Protein 7U2R (pdb70)

Sequence (239 aa):
ALRLQLGTGGAFAKKYFNNNALLYAGDFTLLIDCGITAPLALHTIGKSVEEIDAVLITHIHGDHVGGLEELAFRRKFGSGRKPILYIAENLVEPLWENTLKGGLSQDGVIHSLNDVFDVRLLKESEPAQLAPELKVELIRTPHIPGKPSYSLYINDEIFYSADTFEPELLRLVRERGCRRIFHEVQLTGKGEVHTTLQELLSLPTEIQSQILLKHYSDDESFRGATGNDFLRQHEVYTL

Structure (mmCIF, N/CA/C/O backbone):
data_7U2R
#
_entry.id   7U2R
#
_cell.length_a   102.868
_cell.length_b   102.868
_cell.length_c   147.619
_cell.angle_alpha   90.000
_cell.angle_beta   90.000
_cell.angle_gamma   120.000
#
_symmetry.space_group_name_H-M   'P 61 2 2'
#
loop_
_entity.id
_entity.type
_entity.pdbx_description
1 polymer Apyc1
2 non-polymer 'ZINC ION'
3 water water
#
loop_
_atom_site.group_PDB
_atom_site.id
_atom_site.type_symbol
_atom_site.label_atom_id
_atom_site.label_alt_id
_atom_site.label_comp_id
_atom_site.label_asym_id
_atom_site.label_entity_id
_atom_site.label_seq_id
_atom_site.pdbx_PDB_ins_code
_atom_site.Cartn_x
_atom_site.Cartn_y
_atom_site.Cartn_z
_atom_site.occupancy
_atom_site.B_iso_or_equiv
_atom_site.auth_seq_id
_atom_site.auth_comp_id
_atom_site.auth_asym_id
_atom_site.auth_atom_id
_atom_site.pdbx_PDB_model_num
ATOM 1 N N . ALA A 1 2 ? 47.18387 58.48308 69.33970 1.000 56.57238 2 ALA A N 1
ATOM 2 C CA . ALA A 1 2 ? 47.95665 57.77210 70.35592 1.000 59.99164 2 ALA A CA 1
ATOM 3 C C . ALA A 1 2 ? 47.19271 57.71295 71.68444 1.000 55.89594 2 ALA A C 1
ATOM 4 O O . ALA A 1 2 ? 46.48899 58.63929 72.03600 1.000 56.48685 2 ALA A O 1
ATOM 6 N N . LEU A 1 3 ? 47.36551 56.61840 72.41649 1.000 51.02438 3 LEU A N 1
ATOM 7 C CA . LEU A 1 3 ? 46.67354 56.43592 73.68028 1.000 49.71652 3 LEU A CA 1
ATOM 8 C C . LEU A 1 3 ? 47.22816 57.39156 74.73723 1.000 46.64776 3 LEU A C 1
ATOM 9 O O . LEU A 1 3 ? 48.43352 57.63889 74.79648 1.000 47.07601 3 LEU A O 1
ATOM 14 N N . ARG A 1 4 ? 46.33850 57.97808 75.54862 1.000 40.49292 4 ARG A N 1
ATOM 15 C CA . ARG A 1 4 ? 46.75171 58.82485 76.65792 1.000 41.55644 4 ARG A CA 1
ATOM 16 C C . ARG A 1 4 ? 46.15553 58.31392 77.96220 1.000 42.31815 4 ARG A C 1
ATOM 17 O O . ARG A 1 4 ? 45.06455 57.73942 77.98460 1.000 41.51474 4 ARG A O 1
ATOM 25 N N . LEU A 1 5 ? 46.88621 58.54464 79.05366 1.000 37.69123 5 LEU A N 1
ATOM 26 C CA . LEU A 1 5 ? 46.51378 58.08911 80.38172 1.000 35.56618 5 LEU A CA 1
ATOM 27 C C . LEU A 1 5 ? 46.58727 59.26433 81.34978 1.000 36.43301 5 LEU A C 1
ATOM 28 O O . LEU A 1 5 ? 47.58482 59.99650 81.37372 1.000 38.58155 5 LEU A O 1
ATOM 33 N N . GLN A 1 6 ? 45.53879 59.42536 82.15385 1.000 31.59464 6 GLN A N 1
ATOM 34 C CA . GLN A 1 6 ? 45.50043 60.43254 83.21608 1.000 28.15156 6 GLN A CA 1
ATOM 35 C C . GLN A 1 6 ? 44.90571 59.78249 84.45719 1.000 30.63278 6 GLN A C 1
ATOM 36 O O . GLN A 1 6 ? 43.76181 59.30366 84.41329 1.000 33.05047 6 GLN A O 1
ATOM 50 N N . LEU A 1 8 ? 43.02448 59.72625 87.74521 1.000 27.04014 8 LEU A N 1
ATOM 51 C CA . LEU A 1 8 ? 42.17964 60.54063 88.61678 1.000 28.16686 8 LEU A CA 1
ATOM 52 C C . LEU A 1 8 ? 42.75121 60.59474 90.00829 1.000 26.45812 8 LEU A C 1
ATOM 53 O O . LEU A 1 8 ? 42.62743 61.60795 90.69433 1.000 26.28522 8 LEU A O 1
ATOM 58 N N . GLY A 1 9 ? 43.31124 59.47485 90.47386 1.000 26.50637 9 GLY A N 1
ATOM 59 C CA . GLY A 1 9 ? 44.03037 59.46001 91.73938 1.000 26.03950 9 GLY A CA 1
ATOM 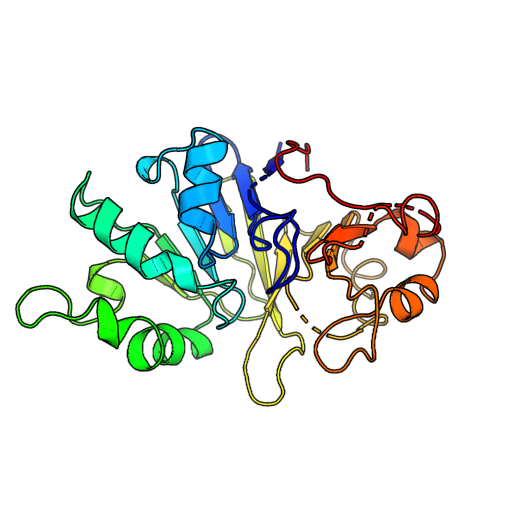60 C C . GLY A 1 9 ? 45.13118 58.42552 91.64823 1.000 27.81235 9 GLY A C 1
ATOM 61 O O . GLY A 1 9 ? 45.08300 57.51157 90.81625 1.000 26.37096 9 GLY A O 1
ATOM 62 N N . THR A 1 10 ? 46.15290 58.59263 92.49004 1.000 26.17479 10 THR A N 1
ATOM 63 C CA . THR A 1 10 ? 47.26944 57.65624 92.51889 1.000 26.41199 10 THR A CA 1
ATOM 64 C C . THR A 1 10 ? 47.44989 56.99838 93.88388 1.000 28.69404 10 THR A C 1
ATOM 65 O O . THR A 1 10 ? 48.48032 56.34906 94.10915 1.000 28.47708 10 THR A O 1
ATOM 69 N N . GLY A 1 11 ? 46.48754 57.15381 94.80211 1.000 27.37984 11 GLY A N 1
ATOM 70 C CA . GLY A 1 11 ? 46.69863 56.76167 96.18409 1.000 27.29693 11 GLY A CA 1
ATOM 71 C C . GLY A 1 11 ? 46.20458 55.36153 96.50570 1.000 27.98183 11 GLY A C 1
ATOM 72 O O . GLY A 1 11 ? 45.36574 54.81363 95.80770 1.000 29.33794 11 GLY A O 1
ATOM 73 N N . GLY A 1 12 ? 46.74848 54.79448 97.57481 1.000 27.99547 12 GLY A N 1
ATOM 74 C CA . GLY A 1 12 ? 46.20126 53.56627 98.12511 1.000 27.47714 12 GLY A CA 1
ATOM 75 C C . GLY A 1 12 ? 44.84102 53.87244 98.75201 1.000 33.43759 12 GLY A C 1
ATOM 76 O O . GLY A 1 12 ? 44.37723 55.01631 98.78758 1.000 29.63221 12 GLY A O 1
ATOM 77 N N . ALA A 1 13 ? 44.20527 52.82177 99.28346 1.000 31.80665 13 ALA A N 1
ATOM 78 C CA . ALA A 1 13 ? 42.80008 52.92268 99.69193 1.000 32.86739 13 ALA A CA 1
ATOM 79 C C . ALA A 1 13 ? 42.56243 54.00382 100.73960 1.000 31.88716 13 ALA A C 1
ATOM 80 O O . ALA A 1 13 ? 41.48988 54.62089 100.75909 1.000 32.34286 13 ALA A O 1
ATOM 82 N N . PHE A 1 14 ? 43.53644 54.26363 101.60630 1.000 27.74299 14 PHE A N 1
ATOM 83 C CA . PHE A 1 14 ? 43.35845 55.19855 102.71318 1.000 27.79048 14 PHE A CA 1
ATOM 84 C C . PHE A 1 14 ? 44.06322 56.52723 102.51061 1.000 29.61456 14 PHE A C 1
ATOM 85 O O . PHE A 1 14 ? 44.02116 57.37469 103.41547 1.000 26.16079 14 PHE A O 1
ATOM 93 N N . ALA A 1 15 ? 44.74040 56.73125 101.38669 1.000 28.65572 15 ALA A N 1
ATOM 94 C CA . ALA A 1 15 ? 45.51163 57.97483 101.22517 1.000 26.96052 15 ALA A CA 1
ATOM 95 C C . ALA A 1 15 ? 44.57008 59.17318 101.15307 1.000 29.40245 15 ALA A C 1
ATOM 96 O O . ALA A 1 15 ? 43.44268 59.07320 100.65921 1.000 25.86275 15 ALA A O 1
ATOM 98 N N . LYS A 1 16 ? 45.04064 60.30984 101.64375 1.000 23.98983 16 LYS A N 1
ATOM 99 C CA . LYS A 1 16 ? 44.27181 61.56039 101.64744 1.000 25.77317 16 LYS A CA 1
ATOM 100 C C . LYS A 1 16 ? 44.98726 62.68519 100.92757 1.000 27.93510 16 LYS A C 1
ATOM 101 O O . LYS A 1 16 ? 44.35509 63.69674 100.60258 1.000 25.12920 16 LYS A O 1
ATOM 107 N N . LYS A 1 17 ? 46.28717 62.55297 100.68998 1.000 24.06449 17 LYS A N 1
ATOM 108 C CA . LYS A 1 17 ? 46.94017 63.49668 99.79007 1.000 25.29159 17 LYS A CA 1
ATOM 109 C C . LYS A 1 17 ? 46.64714 63.17340 98.33757 1.000 26.12537 17 LYS A C 1
ATOM 110 O O . LYS A 1 17 ? 46.77518 64.04938 97.48519 1.000 25.13081 17 LYS A O 1
ATOM 116 N N . TYR A 1 18 ? 46.26142 61.92580 98.04393 1.000 23.65525 18 TYR A N 1
ATOM 117 C CA . TYR A 1 18 ? 46.00968 61.42820 96.69904 1.000 24.35573 18 TYR A CA 1
ATOM 118 C C . TYR A 1 18 ? 44.61881 60.81076 96.69527 1.000 28.23311 18 TYR A C 1
ATOM 119 O O . TYR A 1 18 ? 44.21573 60.21907 97.69856 1.000 29.30308 18 TYR A O 1
ATOM 128 N N . PHE A 1 19 ? 43.90854 60.90836 95.56916 1.000 24.30574 19 PHE A N 1
ATOM 129 C CA . PHE A 1 19 ? 42.59952 60.27165 95.44304 1.000 25.33765 19 PHE A CA 1
ATOM 130 C C . PHE A 1 19 ? 42.76316 58.76717 95.18763 1.000 28.62004 19 PHE A C 1
ATOM 131 O O . PHE A 1 19 ? 43.88318 58.26399 94.98107 1.000 25.77212 19 PHE A O 1
ATOM 139 N N . ASN A 1 20 ? 41.63315 58.04400 95.17807 1.000 24.98113 20 ASN A N 1
ATOM 140 C CA . ASN A 1 20 ? 41.67178 56.59566 94.94227 1.000 24.38192 20 ASN A CA 1
ATOM 141 C C . ASN A 1 20 ? 42.32464 56.31445 93.58275 1.000 26.68990 20 ASN A C 1
ATOM 142 O O . ASN A 1 20 ? 42.22578 57.11216 92.64527 1.000 26.70103 20 ASN A O 1
ATOM 147 N N . ASN A 1 21 ? 42.92023 55.14051 93.45014 1.000 25.74347 21 ASN A N 1
ATOM 148 C CA . ASN A 1 21 ? 43.75012 54.81075 92.28380 1.000 27.04631 21 ASN A CA 1
ATOM 149 C C . ASN A 1 21 ? 42.85899 54.39914 91.11446 1.000 29.52600 21 ASN A C 1
ATOM 150 O O . ASN A 1 21 ? 42.51985 53.21829 90.92212 1.000 29.53188 21 ASN A O 1
ATOM 155 N N . ASN A 1 22 ? 42.44074 55.38624 90.33150 1.000 26.72313 22 ASN A N 1
ATOM 156 C CA . ASN A 1 22 ? 41.49328 55.17857 89.25168 1.000 26.94138 22 ASN A CA 1
ATOM 157 C C . ASN A 1 22 ? 42.05487 55.90992 88.04152 1.000 27.34132 22 ASN A C 1
ATOM 158 O O . ASN A 1 22 ? 42.57206 57.01543 88.17766 1.000 28.81651 22 ASN A O 1
ATOM 163 N N . ALA A 1 23 ? 41.91871 55.32178 86.86498 1.000 29.97989 23 ALA A N 1
ATOM 164 C CA . ALA A 1 23 ? 42.62191 55.77653 85.67485 1.000 31.73501 23 ALA A CA 1
ATOM 165 C C . ALA A 1 23 ? 41.64022 56.20564 84.59433 1.000 33.47792 23 ALA A C 1
ATOM 166 O O . ALA A 1 23 ? 40.61820 55.54724 84.37694 1.000 34.48885 23 ALA A O 1
ATOM 168 N N . LEU A 1 24 ? 41.96272 57.29041 83.89120 1.000 29.20401 24 LEU A N 1
ATOM 169 C CA . LEU A 1 24 ? 41.26503 57.63126 82.65449 1.000 29.00919 24 LEU A CA 1
ATOM 170 C C . LEU A 1 24 ? 42.18006 57.30203 81.47760 1.000 34.61568 24 LEU A C 1
ATOM 171 O O . LEU A 1 24 ? 43.34522 57.69817 81.49169 1.000 33.73327 24 LEU A O 1
ATOM 176 N N . LEU A 1 25 ? 41.66462 56.58405 80.46427 1.000 31.79925 25 LEU A N 1
ATOM 177 C CA . LEU A 1 25 ? 42.38343 56.35855 79.21299 1.000 34.69638 25 LEU A CA 1
ATOM 178 C C . LEU A 1 25 ? 41.65659 57.06077 78.08081 1.000 35.16158 25 LEU A C 1
ATOM 179 O O . LEU A 1 25 ? 40.43659 56.94385 77.96647 1.000 39.55172 25 LEU A O 1
ATOM 184 N N . TYR A 1 26 ? 42.39679 57.75615 77.22924 1.000 36.88952 26 TYR A N 1
ATOM 185 C CA . TYR A 1 26 ? 41.80371 58.49527 76.12484 1.000 33.80717 26 TYR A CA 1
ATOM 186 C C . TYR A 1 26 ? 42.32728 57.91536 74.82112 1.000 41.20317 26 TYR A C 1
ATOM 187 O O . TYR A 1 26 ? 43.53487 57.94953 74.57047 1.000 44.84129 26 TYR A O 1
ATOM 196 N N . ALA A 1 27 ? 41.41723 57.40130 73.99437 1.000 41.89488 27 ALA A N 1
ATOM 197 C CA . ALA A 1 27 ? 41.72186 56.85856 72.66876 1.000 38.29997 27 ALA A CA 1
ATOM 198 C C . ALA A 1 27 ? 40.86397 57.65542 71.70337 1.000 46.38904 27 ALA A C 1
ATOM 199 O O . ALA A 1 27 ? 39.68606 57.34628 71.52744 1.000 45.66220 27 ALA A O 1
ATOM 201 N N . GLY A 1 28 ? 41.42248 58.709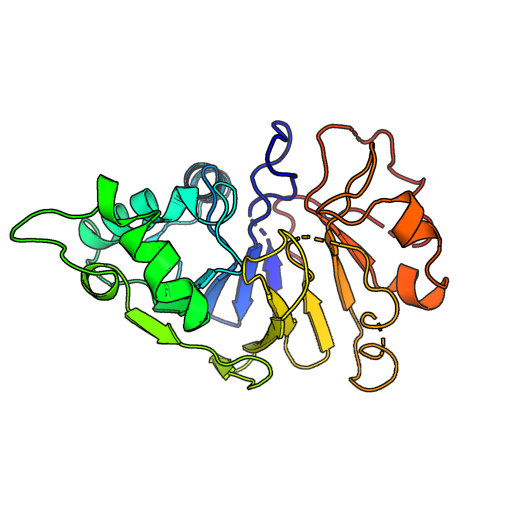82 71.12949 1.000 47.64586 28 GLY A N 1
ATOM 202 C CA . GLY A 1 28 ? 40.58570 59.58067 70.33238 1.000 46.37643 28 GLY A CA 1
ATOM 203 C C . GLY A 1 28 ? 39.50724 60.16415 71.22929 1.000 50.78596 28 GLY A C 1
ATOM 204 O O . GLY A 1 28 ? 39.78094 60.56308 72.36542 1.000 48.72973 28 GLY A O 1
ATOM 205 N N . ASP A 1 29 ? 38.25800 60.15940 70.74320 1.000 47.27120 29 ASP A N 1
ATOM 206 C CA . ASP A 1 29 ? 37.12056 60.67960 71.50333 1.000 48.88964 29 ASP A CA 1
ATOM 207 C C . ASP A 1 29 ? 36.63114 59.72967 72.58221 1.000 47.19135 29 ASP A C 1
ATOM 208 O O . ASP A 1 29 ? 35.79728 60.13052 73.40392 1.000 47.28413 29 ASP A O 1
ATOM 213 N N . PHE A 1 30 ? 37.10822 58.48710 72.59262 1.000 43.43179 30 PHE A N 1
ATOM 214 C CA . PHE A 1 30 ? 36.62103 57.47089 73.51382 1.000 41.77548 30 PHE A CA 1
ATOM 215 C C . PHE A 1 30 ? 37.35512 57.58692 74.84339 1.000 41.28322 30 PHE A C 1
ATOM 216 O O . PHE A 1 30 ? 38.58654 57.69774 74.87026 1.000 43.10511 30 PHE A O 1
ATOM 224 N N . THR A 1 31 ? 36.59215 57.60102 75.94089 1.000 34.74783 31 THR A N 1
ATOM 225 C CA . THR A 1 31 ? 37.13690 57.77079 77.28969 1.000 35.62421 31 THR A CA 1
ATOM 226 C C . THR A 1 31 ? 36.74837 56.57644 78.14276 1.000 37.50542 31 THR A C 1
ATOM 227 O O . THR A 1 31 ? 35.55157 56.33876 78.36814 1.000 33.63141 31 THR A O 1
ATOM 231 N N . LEU A 1 32 ? 37.75686 55.84403 78.63423 1.000 34.21752 32 LEU A N 1
ATOM 232 C CA . LEU A 1 32 ? 37.56061 54.70399 79.52125 1.000 33.72389 32 LEU A CA 1
ATOM 233 C C . LEU A 1 32 ? 37.97927 55.08586 80.93399 1.000 32.70186 32 LEU A C 1
ATOM 234 O O . LEU A 1 32 ? 39.08411 55.60128 81.14636 1.000 34.66495 32 LEU A O 1
ATOM 239 N N . LEU A 1 33 ? 37.11227 54.81260 81.89899 1.000 32.05812 33 LEU A N 1
ATOM 240 C CA . LEU A 1 33 ? 37.46429 54.95948 83.30034 1.000 33.06594 33 LEU A CA 1
ATOM 241 C C . LEU A 1 33 ? 37.79276 53.57995 83.85562 1.000 32.05447 33 LEU A C 1
ATOM 242 O O . LEU A 1 33 ? 36.94363 52.68499 83.80738 1.000 32.61593 33 LEU A O 1
ATOM 247 N N . ILE A 1 34 ? 39.01921 53.40225 84.35969 1.000 29.37393 34 ILE A N 1
ATOM 248 C CA . ILE A 1 34 ? 39.43075 52.15171 85.00216 1.000 29.18359 34 ILE A CA 1
ATOM 249 C C . ILE A 1 34 ? 39.27992 52.34259 86.50167 1.000 33.79416 34 ILE A C 1
ATOM 250 O O . ILE A 1 34 ? 40.07513 53.06053 87.13727 1.000 30.83715 34 ILE A O 1
ATOM 255 N N . ASP A 1 35 ? 38.23337 51.71720 87.04174 1.000 28.77492 35 ASP A N 1
ATOM 256 C CA . ASP A 1 35 ? 37.83524 51.79911 88.44295 1.000 31.83066 35 ASP A CA 1
ATOM 257 C C . ASP A 1 35 ? 37.26186 53.15508 88.81414 1.000 32.50358 35 ASP A C 1
ATOM 258 O O . ASP A 1 35 ? 37.51997 54.17638 88.16353 1.000 31.68014 35 ASP A O 1
ATOM 263 N N . CYS A 1 36 ? 36.45673 53.15587 89.86440 1.000 29.68657 36 CYS A N 1
ATOM 264 C CA . CYS A 1 36 ? 35.58622 54.28705 90.15603 1.000 29.23379 36 CYS A CA 1
ATOM 265 C C . CYS A 1 36 ? 35.30859 54.24500 91.64906 1.000 27.41190 36 CYS A C 1
ATOM 266 O O . CYS A 1 36 ? 34.25228 53.75866 92.06401 1.000 29.80021 36 CYS A O 1
ATOM 269 N N . GLY A 1 37 ? 36.30717 54.65334 92.44718 1.000 25.44726 37 GLY A N 1
ATOM 270 C CA . GLY A 1 37 ? 36.24133 54.60869 93.89629 1.000 26.27782 37 GLY A CA 1
ATOM 271 C C . GLY A 1 37 ? 35.40686 55.71057 94.52536 1.000 26.70066 37 GLY A C 1
ATOM 272 O O . GLY A 1 37 ? 34.79331 56.55259 93.86047 1.000 26.02928 37 GLY A O 1
ATOM 273 N N . ILE A 1 38 ? 35.34480 55.65760 95.86179 1.000 26.32053 38 ILE A N 1
ATOM 274 C CA . ILE A 1 38 ? 34.57152 56.63764 96.61479 1.000 26.93797 38 ILE A CA 1
ATOM 275 C C . ILE A 1 38 ? 35.04402 58.06804 96.30572 1.000 26.22645 38 ILE A C 1
ATOM 276 O O . ILE A 1 38 ? 34.26129 59.00490 96.44168 1.000 25.82459 38 ILE A O 1
ATOM 281 N N . THR A 1 39 ? 36.32146 58.26673 95.89993 1.000 25.12483 39 THR A N 1
ATOM 282 C CA . THR A 1 39 ? 36.77200 59.61809 95.53657 1.000 23.57794 39 THR A CA 1
ATOM 283 C C . THR A 1 39 ? 36.62793 59.95319 94.06030 1.000 24.27130 39 THR A C 1
ATOM 284 O O . THR A 1 39 ? 36.93070 61.10407 93.68235 1.000 25.20643 39 THR A O 1
ATOM 288 N N . ALA A 1 40 ? 36.22330 59.00303 93.20654 1.000 24.49590 40 ALA A N 1
ATOM 289 C CA . ALA A 1 40 ? 36.23489 59.29899 91.77711 1.000 25.98010 40 ALA A CA 1
ATOM 290 C C . ALA A 1 40 ? 35.30721 60.47116 91.43617 1.000 26.17766 40 ALA A C 1
ATOM 291 O O . ALA A 1 40 ? 35.71523 61.33159 90.63973 1.000 26.96272 40 ALA A O 1
ATOM 293 N N . PRO A 1 41 ? 34.09416 60.59648 91.99011 1.000 24.90435 41 PRO A N 1
ATOM 294 C CA . PRO A 1 41 ? 33.30755 61.80718 91.66575 1.000 25.64353 41 PRO A CA 1
ATOM 295 C C . PRO A 1 41 ? 34.02129 63.11257 92.00730 1.000 23.88741 41 PRO A C 1
ATOM 296 O O . PRO A 1 41 ? 33.99978 64.07898 91.21096 1.000 26.42542 41 PRO A O 1
ATOM 300 N N . LEU A 1 42 ? 34.61657 63.19567 93.19819 1.000 23.55768 42 LEU A N 1
ATOM 301 C CA . LEU A 1 42 ? 35.32208 64.42720 93.54070 1.000 25.32332 42 LEU A CA 1
ATOM 302 C C . LEU A 1 42 ? 36.53589 64.62617 92.63750 1.000 28.08740 42 LEU A C 1
ATOM 303 O O . LEU A 1 42 ? 36.85033 65.75881 92.23440 1.000 25.77572 42 LEU A O 1
ATOM 308 N N . ALA A 1 43 ? 37.23246 63.53823 92.30267 1.000 25.51870 43 ALA A N 1
ATOM 309 C CA . ALA A 1 43 ? 38.39485 63.68709 91.44115 1.000 22.13588 43 ALA A CA 1
ATOM 310 C C . ALA A 1 43 ? 37.99300 64.17431 90.05056 1.000 23.79754 43 ALA A C 1
ATOM 311 O O . ALA A 1 43 ? 38.66357 65.03768 89.47918 1.000 24.59372 43 ALA A O 1
ATOM 313 N N . LEU A 1 44 ? 36.92081 63.61744 89.47678 1.000 24.13759 44 LEU A N 1
ATOM 314 C CA . LEU A 1 44 ? 36.43653 64.08043 88.17230 1.000 25.65338 44 LEU A CA 1
ATOM 315 C C . LEU A 1 44 ? 36.11017 65.56605 88.21213 1.000 25.05982 44 LEU A C 1
ATOM 316 O O . LEU A 1 44 ? 36.45399 66.34463 87.30293 1.000 25.80432 44 LEU A O 1
ATOM 321 N N . HIS A 1 45 ? 35.42333 65.96905 89.25642 1.000 24.53838 45 HIS A N 1
ATOM 322 C CA . HIS A 1 45 ? 35.10414 67.38857 89.42787 1.000 24.98188 45 HIS A CA 1
ATOM 323 C C . HIS A 1 45 ? 36.37807 68.22052 89.48125 1.000 29.78128 45 HIS A C 1
ATOM 324 O O . HIS A 1 45 ? 36.48706 69.25313 88.81505 1.000 25.93844 45 HIS A O 1
ATOM 331 N N . THR A 1 46 ? 37.36153 67.76043 90.24747 1.000 26.15021 46 THR A N 1
ATOM 332 C CA . THR A 1 46 ? 38.63653 68.47214 90.40381 1.000 24.84775 46 THR A CA 1
ATOM 333 C C . THR A 1 46 ? 39.34480 68.71934 89.06801 1.000 28.36744 46 THR A C 1
ATOM 334 O O . THR A 1 46 ? 39.92840 69.78322 88.87390 1.000 26.94489 46 THR A O 1
ATOM 338 N N . ILE A 1 47 ? 39.29571 67.77521 88.12520 1.000 25.74017 47 ILE A N 1
ATOM 339 C CA . ILE A 1 47 ? 39.95999 68.01308 86.84166 1.000 27.47936 47 ILE A CA 1
ATOM 340 C C . ILE A 1 47 ? 38.99028 68.55482 85.79274 1.000 28.71914 47 ILE A C 1
ATOM 341 O O . ILE A 1 47 ? 39.35844 68.68403 84.62403 1.000 28.69550 47 ILE A O 1
ATOM 346 N N . GLY A 1 48 ? 37.77054 68.88762 86.18126 1.000 28.19593 48 GLY A N 1
ATOM 347 C CA . GLY A 1 48 ? 36.83619 69.50788 85.24855 1.000 31.54599 48 GLY A CA 1
ATOM 348 C C . GLY A 1 48 ? 36.25092 68.54436 84.23062 1.000 35.07144 48 GLY A C 1
ATOM 349 O O . GLY A 1 48 ? 35.90533 68.95317 83.12581 1.000 32.11087 48 GLY A O 1
ATOM 350 N N . LYS A 1 49 ? 36.12049 67.26304 84.57083 1.000 28.55219 49 LYS A N 1
ATOM 351 C CA . LYS A 1 49 ? 35.60816 66.26496 83.64001 1.000 29.19413 49 LYS A CA 1
ATOM 352 C C . LYS A 1 49 ? 34.15346 65.93849 83.99967 1.000 28.81677 49 LYS A C 1
ATOM 353 O O . LYS A 1 49 ? 33.87840 65.47130 85.10378 1.000 33.59559 49 LYS A O 1
ATOM 359 N N . SER A 1 50 ? 33.23996 66.15997 83.07429 1.000 31.11409 50 SER A N 1
ATOM 360 C CA . SER A 1 50 ? 31.83203 65.80660 83.29783 1.000 29.54591 50 SER A CA 1
ATOM 361 C C . SER A 1 50 ? 31.65068 64.28565 83.29534 1.000 29.82006 50 SER A C 1
ATOM 362 O O . SER A 1 50 ? 32.29171 63.58217 82.52435 1.000 28.10733 50 SER A O 1
ATOM 365 N N . VAL A 1 51 ? 30.70790 63.77359 84.10668 1.000 27.77280 51 VAL A N 1
ATOM 366 C CA . VAL A 1 51 ? 30.40174 62.34066 83.99870 1.000 29.19368 51 VAL A CA 1
ATOM 367 C C . VAL A 1 51 ? 29.84406 62.00359 82.62156 1.000 30.75855 51 VAL A C 1
ATOM 368 O O . VAL A 1 51 ? 29.90140 60.84929 82.20379 1.000 30.96957 51 VAL A O 1
ATOM 372 N N . GLU A 1 52 ? 29.32901 62.99789 81.88260 1.000 26.96323 52 GLU A N 1
ATOM 373 C CA . GLU A 1 52 ? 28.82569 62.71231 80.53892 1.000 30.47840 52 GLU A CA 1
ATOM 374 C C . GLU A 1 52 ? 29.93312 62.34285 79.56142 1.000 32.24164 52 GLU A C 1
ATOM 375 O O . GLU A 1 52 ? 29.64917 61.74217 78.51450 1.000 30.83452 52 GLU A O 1
ATOM 381 N N . GLU A 1 53 ? 31.17719 62.68650 79.87273 1.000 30.24313 53 GLU A N 1
ATOM 382 C CA . GLU A 1 53 ? 32.27360 62.34971 78.98358 1.000 31.27011 53 GLU A CA 1
ATOM 383 C C . GLU A 1 53 ? 32.77913 60.92889 79.17652 1.000 32.89616 53 GLU A C 1
ATOM 384 O O . GLU A 1 53 ? 33.60583 60.49019 78.38274 1.000 34.35540 53 GLU A O 1
ATOM 390 N N . ILE A 1 54 ? 32.33603 60.21826 80.20186 1.000 29.09354 54 ILE A N 1
ATOM 391 C CA . ILE A 1 54 ? 32.80574 58.84149 80.42106 1.000 32.14892 54 ILE A CA 1
ATOM 392 C C . ILE A 1 54 ? 32.05987 57.91763 79.46170 1.000 36.59585 54 ILE A C 1
ATOM 393 O O . ILE A 1 54 ? 30.83004 57.78750 79.52688 1.000 37.88214 54 ILE A O 1
ATOM 398 N N . ASP A 1 55 ? 32.78683 57.29494 78.54620 1.000 32.22868 55 ASP A N 1
ATOM 399 C CA . ASP A 1 55 ? 32.08720 56.41096 77.61566 1.000 32.59954 55 ASP A CA 1
ATOM 400 C C . ASP A 1 55 ? 31.91281 55.00964 78.18083 1.000 38.20463 55 ASP A C 1
ATOM 401 O O . ASP A 1 55 ? 30.89459 54.35615 77.91334 1.000 38.86342 55 ASP A O 1
ATOM 406 N N . ALA A 1 56 ? 32.87935 54.54717 78.96983 1.000 34.92368 56 ALA A N 1
ATOM 407 C CA . ALA A 1 56 ? 32.86706 53.19831 79.51821 1.000 34.73326 56 ALA A CA 1
ATOM 408 C C . ALA A 1 56 ? 33.64116 53.19607 80.82901 1.000 35.07934 56 ALA A C 1
ATOM 409 O O . ALA A 1 56 ? 34.55724 54.00283 81.03063 1.000 34.15927 56 ALA A O 1
ATOM 411 N N . VAL A 1 57 ? 33.26337 52.26123 81.70193 1.000 38.37264 57 VAL A N 1
ATOM 412 C CA . VAL A 1 57 ? 33.92891 52.00943 82.97211 1.000 35.06508 57 VAL A CA 1
ATOM 413 C C . VAL A 1 57 ? 34.34820 50.54657 82.99464 1.000 36.20347 57 VAL A C 1
ATOM 414 O O . VAL A 1 57 ? 33.58013 49.67323 82.58185 1.000 40.78069 57 VAL A O 1
ATOM 418 N N . LEU A 1 58 ? 35.56455 50.27472 83.47341 1.000 35.37569 58 LEU A N 1
ATOM 419 C CA . LEU A 1 58 ? 36.05658 48.90326 83.60916 1.000 37.16249 58 LEU A CA 1
ATOM 420 C C . LEU A 1 58 ? 36.41042 48.68726 85.07328 1.000 36.32031 58 LEU A C 1
ATOM 421 O O . LEU A 1 58 ? 37.08633 49.52903 85.68037 1.000 35.06960 58 LEU A O 1
ATOM 426 N N . ILE A 1 59 ? 35.93729 47.58314 85.64430 1.000 34.59737 59 ILE A N 1
ATOM 427 C CA . ILE A 1 59 ? 36.08873 47.30595 87.06845 1.000 37.53571 59 ILE A CA 1
ATOM 428 C C . ILE A 1 59 ? 37.03274 46.12384 87.22574 1.000 41.18363 59 ILE A C 1
ATOM 429 O O . ILE A 1 59 ? 36.76847 45.02759 86.68990 1.000 37.98229 59 ILE A O 1
ATOM 434 N N . THR A 1 60 ? 38.13381 46.34428 87.96707 1.000 37.23811 60 THR A N 1
ATOM 435 C CA . THR A 1 60 ? 39.16409 45.32149 88.15836 1.000 37.38367 60 THR A CA 1
ATOM 436 C C . THR A 1 60 ? 38.87579 44.37695 89.31308 1.000 36.62607 60 THR A C 1
ATOM 437 O O . THR A 1 60 ? 39.29030 43.21323 89.24472 1.000 39.46518 60 THR A O 1
ATOM 441 N N . HIS A 1 61 ? 38.20517 44.83889 90.37160 1.000 35.30519 61 HIS A N 1
ATOM 442 C CA . HIS A 1 61 ? 37.84171 44.01294 91.52592 1.000 39.38084 61 HIS A CA 1
ATOM 443 C C . HIS A 1 61 ? 36.92977 44.83748 92.42685 1.000 37.25990 61 HIS A C 1
ATOM 444 O O . HIS A 1 61 ? 36.73096 46.03875 92.20707 1.000 36.06910 61 HIS A O 1
ATOM 451 N N . ILE A 1 62 ? 36.41544 44.19314 93.47764 1.000 37.86833 62 ILE A N 1
ATOM 452 C CA . ILE A 1 62 ? 35.38578 44.79169 94.32700 1.000 39.37345 62 ILE A CA 1
ATOM 453 C C . ILE A 1 62 ? 36.02156 45.25107 95.64055 1.000 37.42318 62 ILE A C 1
ATOM 454 O O . ILE A 1 62 ? 36.29011 44.44857 96.53725 1.000 40.49897 62 ILE A O 1
ATOM 459 N N . HIS A 1 63 ? 36.22459 46.56282 95.75654 1.000 35.49458 63 HIS A N 1
ATOM 460 C CA . HIS A 1 63 ? 36.70314 47.23504 96.95274 1.000 31.80339 63 HIS A CA 1
ATOM 461 C C . HIS A 1 63 ? 36.23218 48.66927 96.81872 1.000 31.27260 63 HIS A C 1
ATOM 462 O O . HIS A 1 63 ? 36.12286 49.18032 95.70057 1.000 32.27048 63 HIS A O 1
ATOM 469 N N . GLY A 1 64 ? 36.00035 49.32610 97.95416 1.000 29.93898 64 GLY A N 1
ATOM 470 C CA . GLY A 1 64 ? 35.41859 50.64862 97.90256 1.000 28.75952 64 GLY A CA 1
ATOM 471 C C . GLY A 1 64 ? 36.24533 51.64182 97.11402 1.000 31.36279 64 GLY A C 1
ATOM 472 O O . GLY A 1 64 ? 35.68747 52.55571 96.48543 1.000 28.85391 64 GLY A O 1
ATOM 473 N N . ASP A 1 65 ? 37.58103 51.50008 97.13566 1.000 27.42306 65 ASP A N 1
ATOM 474 C CA . ASP A 1 65 ? 38.36864 52.47647 96.38969 1.000 27.70543 65 ASP A CA 1
ATOM 475 C C . ASP A 1 65 ? 38.38104 52.18921 94.89289 1.000 28.88677 65 ASP A C 1
ATOM 476 O O . ASP A 1 65 ? 39.04283 52.92125 94.13715 1.000 27.16770 65 ASP A O 1
ATOM 481 N N . HIS A 1 66 ? 37.63753 51.16056 94.45069 1.000 28.65959 66 HIS A N 1
ATOM 482 C CA . HIS A 1 66 ? 37.47020 50.85790 93.03635 1.000 29.35694 66 HIS A CA 1
ATOM 483 C C . HIS A 1 66 ? 36.02525 50.78253 92.57581 1.000 26.73766 66 HIS A C 1
ATOM 484 O O . HIS A 1 66 ? 35.79969 50.86466 91.36297 1.000 30.50087 66 HIS A O 1
ATOM 491 N N . VAL A 1 67 ? 35.03824 50.65637 93.46969 1.000 29.62540 67 VAL A N 1
ATOM 492 C CA . VAL A 1 67 ? 33.65876 50.62179 92.96549 1.000 30.08789 67 VAL A CA 1
ATOM 493 C C . VAL A 1 67 ? 32.74484 51.58389 93.72004 1.000 30.87239 67 VAL A C 1
ATOM 494 O O . VAL A 1 67 ? 31.56784 51.73589 93.36886 1.000 32.71254 67 VAL A O 1
ATOM 498 N N . GLY A 1 68 ? 33.26228 52.21105 94.77483 1.000 30.20172 68 GLY A N 1
ATOM 499 C CA . GLY A 1 68 ? 32.42462 52.97109 95.67086 1.000 27.68292 68 GLY A CA 1
ATOM 500 C C . GLY A 1 68 ? 31.84861 54.24846 95.09541 1.000 28.33050 68 GLY A C 1
ATOM 501 O O . GLY A 1 68 ? 30.97568 54.84350 95.73544 1.000 30.56654 68 GLY A O 1
ATOM 502 N N . GLY A 1 69 ? 32.33192 54.70240 93.93165 1.000 28.57561 69 GLY A N 1
ATOM 503 C CA . GLY A 1 69 ? 31.77911 55.85841 93.25701 1.000 26.43138 69 GLY A CA 1
ATOM 504 C C . GLY A 1 69 ? 30.77608 55.51246 92.16191 1.000 27.77158 69 GLY A C 1
ATOM 505 O O . GLY A 1 69 ? 30.21712 56.42101 91.53687 1.000 29.81093 69 GLY A O 1
ATOM 506 N N . LEU A 1 70 ? 30.53353 54.21591 91.92102 1.000 27.24769 70 LEU A N 1
ATOM 507 C CA . LEU A 1 70 ? 29.65967 53.81165 90.81129 1.000 29.79193 70 LEU A CA 1
ATOM 508 C C . LEU A 1 70 ? 28.20978 54.20579 91.05725 1.000 30.63164 70 LEU A C 1
ATOM 509 O O . LEU A 1 70 ? 27.48612 54.49402 90.10033 1.000 33.16924 70 LEU A O 1
ATOM 514 N N . GLU A 1 71 ? 27.75398 54.19355 92.31301 1.000 32.05646 71 GLU A N 1
ATOM 515 C CA . GLU A 1 71 ? 26.37495 54.59206 92.57724 1.000 32.42392 71 GLU A CA 1
ATOM 516 C C . GLU A 1 71 ? 26.14323 56.03354 92.14329 1.000 33.76566 71 GLU A C 1
ATOM 517 O O . GLU A 1 71 ? 25.13785 56.33384 91.47422 1.000 31.13907 71 GLU A O 1
ATOM 523 N N . GLU A 1 72 ? 27.07309 56.93752 92.50819 1.000 28.47402 72 GLU A N 1
ATOM 524 C CA . GLU A 1 72 ? 26.93340 58.34301 92.10655 1.000 29.12583 72 GLU A CA 1
ATOM 525 C C . GLU A 1 72 ? 27.01760 58.49739 90.58885 1.000 33.05416 72 GLU A C 1
ATOM 526 O O . GLU A 1 72 ? 26.21173 59.22188 89.99040 1.000 29.32724 72 GLU A O 1
ATOM 532 N N . LEU A 1 73 ? 27.96091 57.80149 89.93924 1.000 29.06066 73 LEU A N 1
ATOM 533 C CA . LEU A 1 73 ? 28.04270 57.84720 88.47733 1.000 31.30814 73 LEU A CA 1
ATOM 534 C C . LEU A 1 73 ? 26.73668 57.36778 87.82301 1.000 32.01810 73 LEU A C 1
ATOM 535 O O . LEU A 1 73 ? 26.19194 58.00670 86.90348 1.000 31.82832 73 LEU A O 1
ATOM 540 N N . ALA A 1 74 ? 26.23388 56.23564 88.28427 1.000 31.48852 74 ALA A N 1
ATOM 541 C CA . ALA A 1 74 ? 25.02817 55.65511 87.72041 1.000 33.96486 74 ALA A CA 1
ATOM 542 C C . ALA A 1 74 ? 23.84514 56.59928 87.84861 1.000 31.30647 74 ALA A C 1
ATOM 543 O O . ALA A 1 74 ? 23.10640 56.80401 86.87555 1.000 31.85209 74 ALA A O 1
ATOM 545 N N . PHE A 1 75 ? 23.61754 57.14258 89.06185 1.000 35.68607 75 PHE A N 1
ATOM 546 C CA . PHE A 1 75 ? 22.48598 58.05239 89.28813 1.000 32.88569 75 PHE A CA 1
ATOM 547 C C . PHE A 1 75 ? 22.64060 59.32522 88.48034 1.000 34.20079 75 PHE A C 1
ATOM 548 O O . PHE A 1 75 ? 21.66199 59.86870 87.97737 1.000 36.28176 75 PHE A O 1
ATOM 556 N N . ARG A 1 76 ? 23.84264 59.87394 88.43131 1.000 29.09522 76 ARG A N 1
ATOM 557 C CA . ARG A 1 76 ? 23.99229 61.14023 87.71480 1.000 30.63785 76 ARG A CA 1
ATOM 558 C C . ARG A 1 76 ? 23.75885 60.96491 86.22451 1.000 32.95586 76 ARG A C 1
ATOM 559 O O . ARG A 1 76 ? 23.20238 61.86212 85.58336 1.000 32.81473 76 ARG A O 1
ATOM 567 N N . ARG A 1 77 ? 24.16884 59.82380 85.66101 1.000 29.31378 77 ARG A N 1
ATOM 568 C CA . ARG A 1 77 ? 23.89265 59.57125 84.25529 1.000 31.72784 77 ARG A CA 1
ATOM 569 C C . ARG A 1 77 ? 22.41224 59.32989 84.04238 1.000 37.49855 77 ARG A C 1
ATOM 570 O O . ARG A 1 77 ? 21.83123 59.85444 83.08234 1.000 37.78908 77 ARG A O 1
ATOM 578 N N . LYS A 1 78 ? 21.77194 58.57253 84.94866 1.000 36.34208 78 LYS A N 1
ATOM 579 C 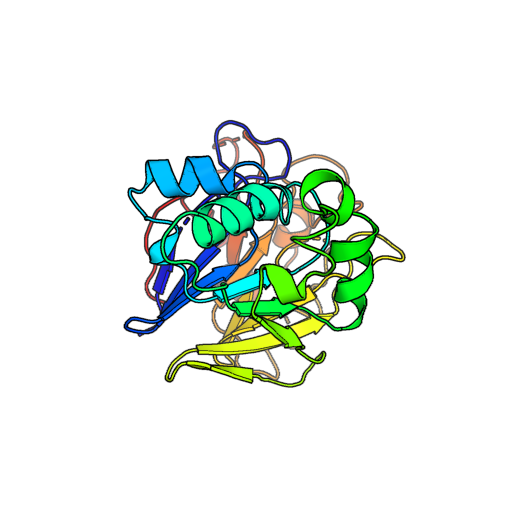CA . LYS A 1 78 ? 20.32825 58.35886 84.84655 1.000 36.98476 78 LYS A CA 1
ATOM 580 C C . LYS A 1 78 ? 19.56047 59.67474 84.85236 1.000 35.78484 78 LYS A C 1
ATOM 581 O O . LYS A 1 78 ? 18.59647 59.83758 84.09768 1.000 36.06765 78 LYS A O 1
ATOM 587 N N . PHE A 1 79 ? 19.94212 60.61271 85.71839 1.000 35.01817 79 PHE A N 1
ATOM 588 C CA . PHE A 1 79 ? 19.20776 61.86964 85.83207 1.000 39.75826 79 PHE A CA 1
ATOM 589 C C . PHE A 1 79 ? 19.67022 62.91977 84.83784 1.000 40.90449 79 PHE A C 1
ATOM 590 O O . PHE A 1 79 ? 19.01558 63.96652 84.72312 1.000 39.21629 79 PHE A O 1
ATOM 598 N N . GLY A 1 80 ? 20.80235 62.69383 84.17854 1.000 36.45677 80 GLY A N 1
ATOM 599 C CA . GLY A 1 80 ? 21.33248 63.60716 83.18965 1.000 33.27273 80 GLY A CA 1
ATOM 600 C C . GLY A 1 80 ? 20.82819 63.22091 81.81822 1.000 33.36199 80 GLY A C 1
ATOM 601 O O . GLY A 1 80 ? 19.61909 63.30971 81.54911 1.000 32.58455 80 GLY A O 1
ATOM 602 N N . SER A 1 81 ? 21.74934 62.83594 80.93228 1.000 32.13680 81 SER A N 1
ATOM 603 C CA . SER A 1 81 ? 21.36195 62.44507 79.57640 1.000 34.45235 81 SER A CA 1
ATOM 604 C C . SER A 1 81 ? 20.63506 61.10604 79.52854 1.000 35.62645 81 SER A C 1
ATOM 605 O O . SER A 1 81 ? 20.03476 60.77513 78.49957 1.000 34.07701 81 SER A O 1
ATOM 608 N N . GLY A 1 82 ? 20.67814 60.32285 80.59502 1.000 32.28145 82 GLY A N 1
ATOM 609 C CA . GLY A 1 82 ? 20.03606 59.01830 80.57088 1.000 40.31769 82 GLY A CA 1
ATOM 610 C C . GLY A 1 82 ? 20.82834 57.93514 79.88893 1.000 39.39382 82 GLY A C 1
ATOM 611 O O . GLY A 1 82 ? 20.41678 56.77467 79.94137 1.000 46.52171 82 GLY A O 1
ATOM 612 N N . ARG A 1 83 ? 21.95441 58.27397 79.25055 1.000 36.54938 83 ARG A N 1
ATOM 613 C CA . ARG A 1 83 ? 22.79518 57.30221 78.56596 1.000 35.30802 83 ARG A CA 1
ATOM 614 C C . ARG A 1 83 ? 23.48862 56.42229 79.59126 1.000 35.48513 83 ARG A C 1
ATOM 615 O O . ARG A 1 83 ? 24.23017 56.92468 80.43714 1.000 35.37902 83 ARG A O 1
ATOM 623 N N . LYS A 1 84 ? 23.26023 55.09930 79.52128 1.000 34.28117 84 LYS A N 1
ATOM 624 C CA . LYS A 1 84 ? 23.94773 54.22574 80.46982 1.000 39.44550 84 LYS A CA 1
ATOM 625 C C . LYS A 1 84 ? 25.40758 54.09334 80.07046 1.000 33.86755 84 LYS A C 1
ATOM 626 O O . LYS A 1 84 ? 25.69708 53.75309 78.91233 1.000 36.77389 84 LYS A O 1
ATOM 632 N N . PRO A 1 85 ? 26.34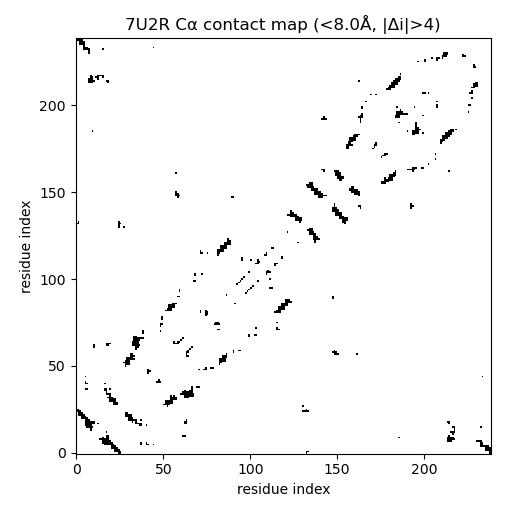337 54.32539 80.98208 1.000 35.89528 85 PRO A N 1
ATOM 633 C CA . PRO A 1 85 ? 27.74907 54.03767 80.67515 1.000 37.73960 85 PRO A CA 1
ATOM 634 C C . PRO A 1 85 ? 27.92440 52.55388 80.37374 1.000 41.77784 85 PRO A C 1
ATOM 635 O O . PRO A 1 85 ? 27.24371 51.70586 80.94842 1.000 39.03329 85 PRO A O 1
ATOM 639 N N . ILE A 1 86 ? 28.80272 52.24606 79.42353 1.000 40.43738 86 ILE A N 1
ATOM 640 C CA . ILE A 1 86 ? 29.21743 50.86143 79.22942 1.000 41.24857 86 ILE A CA 1
ATOM 641 C C . ILE A 1 86 ? 30.03714 50.43606 80.43199 1.000 39.74497 86 ILE A C 1
ATOM 642 O O . ILE A 1 86 ? 30.89188 51.19364 80.92178 1.000 37.00437 86 ILE A O 1
ATOM 647 N N . LEU A 1 87 ? 29.77268 49.22901 80.93250 1.000 40.37387 87 LEU A N 1
ATOM 648 C CA . LEU A 1 87 ? 30.51156 48.67009 82.05958 1.000 40.21053 87 LEU A CA 1
ATOM 649 C C . LEU A 1 87 ? 31.18990 47.39847 81.56586 1.000 41.71770 87 LEU A C 1
ATOM 650 O O . LEU A 1 87 ? 30.51192 46.43641 81.17285 1.000 42.71122 87 LEU A O 1
ATOM 655 N N . TYR A 1 88 ? 32.51910 47.40308 81.54975 1.000 43.43902 88 TYR A N 1
ATOM 656 C CA . TYR A 1 88 ? 33.29146 46.20840 81.21818 1.000 44.51011 88 TYR A CA 1
ATOM 657 C C . TYR A 1 88 ? 33.68424 45.52191 82.51246 1.000 45.66188 88 TYR A C 1
ATOM 658 O O . TYR A 1 88 ? 34.26482 46.15991 83.40256 1.000 42.34169 88 TYR A O 1
ATOM 667 N N . ILE A 1 89 ? 33.37675 44.23063 82.62400 1.000 43.81420 89 ILE A N 1
ATOM 668 C CA . ILE A 1 89 ? 33.64971 43.53150 83.86633 1.000 42.49378 89 ILE A CA 1
ATOM 669 C C . ILE A 1 89 ? 33.65669 42.03145 83.59772 1.000 44.65282 89 ILE A C 1
ATOM 670 O O . ILE A 1 89 ? 32.97559 41.54108 82.69376 1.000 43.82308 89 ILE A O 1
ATOM 675 N N . ALA A 1 90 ? 34.45086 41.30658 84.37442 1.000 41.37700 90 ALA A N 1
ATOM 676 C CA . ALA A 1 90 ? 34.45450 39.84662 84.27079 1.000 46.49975 90 ALA A CA 1
ATOM 677 C C . ALA A 1 90 ? 33.11031 39.26657 84.69059 1.000 46.55866 90 ALA A C 1
ATOM 678 O O . ALA A 1 90 ? 32.43373 39.77840 85.58791 1.000 44.95816 90 ALA A O 1
ATOM 680 N N . GLU A 1 91 ? 32.73027 38.15134 84.06552 1.000 46.88470 91 GLU A N 1
ATOM 681 C CA . GLU A 1 91 ? 31.46290 37.55677 84.43853 1.000 48.33057 91 GLU A CA 1
ATOM 682 C C . GLU A 1 91 ? 31.42612 37.17447 85.91482 1.000 48.30127 91 GLU A C 1
ATOM 683 O O . GLU A 1 91 ? 30.38888 37.31857 86.57325 1.000 52.39875 91 GLU A O 1
ATOM 689 N N . ASN A 1 92 ? 32.52865 36.67245 86.46177 1.000 51.97318 92 ASN A N 1
ATOM 690 C CA . ASN A 1 92 ? 32.42493 36.25110 87.85375 1.000 51.17378 92 ASN A CA 1
ATOM 691 C C . ASN A 1 92 ? 32.45600 37.42030 88.84546 1.000 52.10476 92 ASN A C 1
ATOM 692 O O . ASN A 1 92 ? 32.42112 37.18346 90.05540 1.000 52.89086 92 ASN A O 1
ATOM 697 N N . LEU A 1 93 ? 32.47465 38.67010 88.38336 1.000 46.92017 93 LEU A N 1
ATOM 698 C CA . LEU A 1 93 ? 32.29208 39.80764 89.27878 1.000 47.19958 93 LEU A CA 1
ATOM 699 C C . LEU A 1 93 ? 30.92905 40.48250 89.13253 1.000 48.94868 93 LEU A C 1
ATOM 700 O O . LEU A 1 93 ? 30.58059 41.32779 89.96490 1.000 46.67170 93 LEU A O 1
ATOM 705 N N . VAL A 1 94 ? 30.13274 40.10188 88.12904 1.000 49.45766 94 VAL A N 1
ATOM 706 C CA . VAL A 1 94 ? 28.85060 40.76624 87.89195 1.000 50.77799 94 VAL A CA 1
ATOM 707 C C . VAL A 1 94 ? 27.92549 40.60830 89.08962 1.000 53.84517 94 VAL A C 1
ATOM 708 O O . VAL A 1 94 ? 27.29226 41.57128 89.53456 1.000 44.91861 94 VAL A O 1
ATOM 712 N N . GLU A 1 95 ? 27.77559 39.38066 89.58862 1.000 51.48017 95 GLU A N 1
ATOM 713 C CA . GLU A 1 95 ? 26.78575 39.18315 90.64031 1.000 48.50033 95 GLU A CA 1
ATOM 714 C C . GLU A 1 95 ? 27.24008 39.79188 91.96348 1.000 51.83436 95 GLU A C 1
ATOM 715 O O . GLU A 1 95 ? 26.42181 40.41272 92.65555 1.000 57.26855 95 GLU A O 1
ATOM 721 N N . PRO A 1 96 ? 28.51017 39.65126 92.37031 1.000 52.03546 96 PRO A N 1
ATOM 722 C CA . PRO A 1 96 ? 28.93467 40.34814 93.59018 1.000 49.81414 96 PRO A CA 1
ATOM 723 C C . PRO A 1 96 ? 28.84820 41.86386 93.48431 1.000 53.70986 96 PRO A C 1
ATOM 724 O O . PRO A 1 96 ? 28.48572 42.52478 94.46815 1.000 54.39885 96 PRO A O 1
ATOM 728 N N . LEU A 1 97 ? 29.20926 42.44211 92.33145 1.000 47.99962 97 LEU A N 1
ATOM 729 C CA . LEU A 1 97 ? 29.09753 43.88912 92.17882 1.000 41.47046 97 LEU A CA 1
ATOM 730 C C . LEU A 1 97 ? 27.65344 44.34054 92.34147 1.000 47.87417 97 LEU A C 1
ATOM 731 O O . LEU A 1 97 ? 27.37198 45.29851 93.06723 1.000 44.10387 97 LEU A O 1
ATOM 736 N N . TRP A 1 98 ? 26.70697 43.65128 91.68737 1.000 43.05790 98 TRP A N 1
ATOM 737 C CA . TRP A 1 98 ? 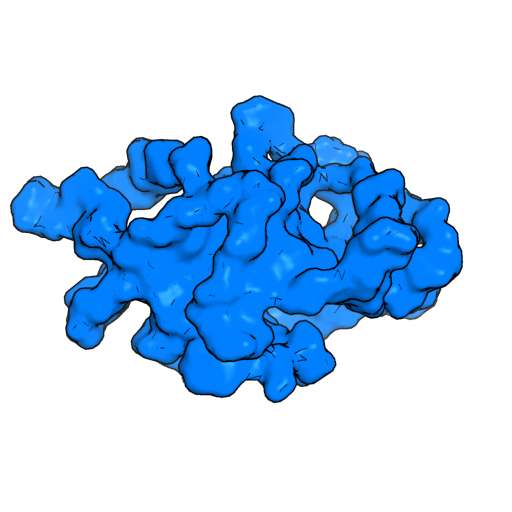25.32136 44.07313 91.85940 1.000 47.20562 98 TRP A CA 1
ATOM 738 C C . TRP A 1 98 ? 24.78401 43.61416 93.21531 1.000 47.07300 98 TRP A C 1
ATOM 739 O O . TRP A 1 98 ? 24.36797 44.43569 94.03544 1.000 43.76029 98 TRP A O 1
ATOM 750 N N . GLU A 1 99 ? 24.77776 42.29502 93.46767 1.000 45.23627 99 GLU A N 1
ATOM 751 C CA . GLU A 1 99 ? 24.03036 41.78642 94.60646 1.000 49.23116 99 GLU A CA 1
ATOM 752 C C . GLU A 1 99 ? 24.64012 42.19809 95.94897 1.000 48.99124 99 GLU A C 1
ATOM 753 O O . GLU A 1 99 ? 23.89912 42.38854 96.91981 1.000 50.03735 99 GLU A O 1
ATOM 759 N N . ASN A 1 100 ? 25.96331 42.33333 96.03654 1.000 46.71116 100 ASN A N 1
ATOM 760 C CA . ASN A 1 100 ? 26.61767 42.56459 97.31995 1.000 46.69937 100 ASN A CA 1
ATOM 761 C C . ASN A 1 100 ? 27.29111 43.93276 97.45331 1.000 46.84833 100 ASN A C 1
ATOM 762 O O . ASN A 1 100 ? 28.01301 44.15090 98.43377 1.000 46.71389 100 ASN A O 1
ATOM 767 N N . THR A 1 101 ? 27.05774 44.86737 96.52859 1.000 42.33484 101 THR A N 1
ATOM 768 C CA . THR A 1 101 ? 27.71515 46.17897 96.57353 1.000 40.12625 101 THR A CA 1
ATOM 769 C C . THR A 1 101 ? 26.78722 47.31142 96.12770 1.000 41.15572 101 THR A C 1
ATOM 770 O O . THR A 1 101 ? 26.57298 48.27028 96.88466 1.000 41.83331 101 THR A O 1
ATOM 774 N N . LEU A 1 102 ? 26.20423 47.22149 94.92202 1.000 37.29794 102 LEU A N 1
ATOM 775 C CA . LEU A 1 102 ? 25.44642 48.36070 94.40872 1.000 38.73106 102 LEU A CA 1
ATOM 776 C C . LEU A 1 102 ? 23.95962 48.27215 94.67533 1.000 42.02646 102 LEU A C 1
ATOM 777 O O . LEU A 1 102 ? 23.29295 49.31220 94.73753 1.000 40.68578 102 LEU A O 1
ATOM 782 N N . LYS A 1 103 ? 23.43092 47.05330 94.81427 1.000 45.76832 103 LYS A N 1
ATOM 783 C CA . LYS A 1 103 ? 21.98833 46.85238 94.90833 1.000 45.36625 103 LYS A CA 1
ATOM 784 C C . LYS A 1 103 ? 21.38583 47.63186 96.06714 1.000 45.63086 103 LYS A C 1
ATOM 785 O O . LYS A 1 103 ? 20.31646 48.21956 95.92752 1.000 45.27306 103 LYS A O 1
ATOM 791 N N . GLY A 1 104 ? 22.06528 47.68102 97.21042 1.000 46.52590 104 GLY A N 1
ATOM 792 C CA . GLY A 1 104 ? 21.43769 48.27318 98.38058 1.000 43.95358 104 GLY A CA 1
ATOM 793 C C . GLY A 1 104 ? 21.01396 49.71140 98.15160 1.000 44.91228 104 GLY A C 1
ATOM 794 O O . GLY A 1 104 ? 19.88674 50.10480 98.47237 1.000 43.49534 104 GLY A O 1
ATOM 795 N N . GLY A 1 105 ? 21.89991 50.50659 97.57340 1.000 38.28603 105 GLY A N 1
ATOM 796 C CA . GLY A 1 105 ? 21.63492 51.92127 97.37326 1.000 38.16725 105 GLY A CA 1
ATOM 797 C C . GLY A 1 105 ? 20.90896 52.21732 96.07174 1.000 43.14513 105 GLY A C 1
ATOM 798 O O . GLY A 1 105 ? 20.11031 53.15010 96.00015 1.000 42.66779 105 GLY A O 1
ATOM 799 N N . LEU A 1 106 ? 21.17499 51.44300 95.03000 1.000 42.38581 106 LEU A N 1
ATOM 800 C CA . LEU A 1 106 ? 20.61825 51.78654 93.72665 1.000 42.94980 106 LEU A CA 1
ATOM 801 C C . LEU A 1 106 ? 19.21453 51.23014 93.50662 1.000 46.07589 106 LEU A C 1
ATOM 802 O O . LEU A 1 106 ? 18.41901 51.84984 92.78884 1.000 48.76345 106 LEU A O 1
ATOM 807 N N . SER A 1 107 ? 18.88634 50.09472 94.10426 1.000 45.22175 107 SER A N 1
ATOM 808 C CA . SER A 1 107 ? 17.66305 49.39632 93.72036 1.000 48.25724 107 SER A CA 1
ATOM 809 C C . SER A 1 107 ? 16.44290 50.16665 94.18649 1.000 50.77489 107 SER A C 1
ATOM 810 O O . SER A 1 107 ? 16.46924 50.88312 95.18839 1.000 55.22561 107 SER A O 1
ATOM 813 N N . GLN A 1 108 ? 15.36567 50.03659 93.42227 1.000 54.99518 108 GLN A N 1
ATOM 814 C CA . GLN A 1 108 ? 14.15855 50.79234 93.69975 1.000 54.47589 108 GLN A CA 1
ATOM 815 C C . GLN A 1 108 ? 13.05615 50.17399 92.86980 1.000 64.56950 108 GLN A C 1
ATOM 816 O O . GLN A 1 108 ? 13.22825 49.99635 91.65931 1.000 61.26239 108 GLN A O 1
ATOM 822 N N . ASP A 1 109 ? 11.93417 49.87738 93.53348 1.000 68.22240 109 ASP A N 1
ATOM 823 C CA . ASP A 1 109 ? 10.92648 48.94298 93.03663 1.000 71.34454 109 ASP A CA 1
ATOM 824 C C . ASP A 1 109 ? 10.59517 49.14069 91.56028 1.000 72.19643 109 ASP A C 1
ATOM 825 O O . ASP A 1 109 ? 10.74507 48.22187 90.75122 1.000 78.07078 109 ASP A O 1
ATOM 830 N N . GLY A 1 110 ? 10.11302 50.30486 91.17906 1.000 67.83165 110 GLY A N 1
ATOM 831 C CA . GLY A 1 110 ? 9.62200 50.33561 89.81078 1.000 69.77691 110 GLY A CA 1
ATOM 832 C C . GLY A 1 110 ? 10.66029 50.79701 88.80351 1.000 75.68557 110 GLY A C 1
ATOM 833 O O . GLY A 1 110 ? 10.32881 51.07063 87.64550 1.000 68.52281 110 GLY A O 1
ATOM 834 N N . VAL A 1 111 ? 11.92659 50.86297 89.22055 1.000 64.15822 111 VAL A N 1
ATOM 835 C CA . VAL A 1 111 ? 12.86491 51.81381 88.62432 1.000 62.47620 111 VAL A CA 1
ATOM 836 C C . VAL A 1 111 ? 14.21194 51.17878 88.26469 1.000 66.05534 111 VAL A C 1
ATOM 837 O O . VAL A 1 111 ? 14.68530 51.30262 87.12697 1.000 65.32142 111 VAL A O 1
ATOM 841 N N . ILE A 1 112 ? 14.85117 50.51251 89.22519 1.000 53.84966 112 ILE A N 1
ATOM 842 C CA . ILE A 1 112 ? 16.15079 49.88363 89.00066 1.000 52.52265 112 ILE A CA 1
ATOM 843 C C . ILE A 1 112 ? 16.10862 48.51871 89.66698 1.000 58.39447 112 ILE A C 1
ATOM 844 O O . ILE A 1 112 ? 15.95944 48.43214 90.89004 1.000 57.35533 112 ILE A O 1
ATOM 849 N N . HIS A 1 113 ? 16.24586 47.45548 88.86984 1.000 53.99201 113 HIS A N 1
ATOM 850 C CA . HIS A 1 113 ? 16.20922 46.08492 89.36438 1.000 59.72847 113 HIS A CA 1
ATOM 851 C C . HIS A 1 113 ? 17.51756 45.34011 89.20009 1.000 60.14554 113 HIS A C 1
ATOM 852 O O . HIS A 1 113 ? 17.74592 44.37586 89.93067 1.000 59.44189 113 HIS A O 1
ATOM 859 N N . SER A 1 114 ? 18.36083 45.72936 88.25131 1.000 53.83821 114 SER A N 1
ATOM 860 C CA . SER A 1 114 ? 19.62373 45.04976 88.02059 1.000 52.82533 114 SER A CA 1
ATOM 861 C C . SER A 1 114 ? 20.63426 46.05640 87.50799 1.000 54.31958 114 SER A C 1
ATOM 862 O O . SER A 1 114 ? 20.30758 47.20744 87.19027 1.000 48.51968 114 SER A O 1
ATOM 865 N N . LEU A 1 115 ? 21.87580 45.58387 87.42266 1.000 52.94630 115 LEU A N 1
ATOM 866 C CA . LEU A 1 115 ? 22.95494 46.36876 86.84941 1.000 52.57954 115 LEU A CA 1
ATOM 867 C C . LEU A 1 115 ? 22.58954 46.88922 85.46398 1.000 52.08814 115 LEU A C 1
ATOM 868 O O . LEU A 1 115 ? 22.94416 48.01600 85.10656 1.000 48.94358 115 LEU A O 1
ATOM 873 N N . ASN A 1 116 ? 21.85033 46.09466 84.67908 1.000 49.71975 116 ASN A N 1
ATOM 874 C CA . ASN A 1 116 ? 21.47516 46.49611 83.32842 1.000 50.92146 116 ASN A CA 1
ATOM 875 C C . ASN A 1 116 ? 20.54948 47.69911 83.30296 1.000 49.98633 116 ASN A C 1
ATOM 876 O O . ASN A 1 116 ? 20.35279 48.28382 82.23573 1.000 50.30415 116 ASN A O 1
ATOM 881 N N . ASP A 1 117 ? 19.95489 48.07357 84.42559 1.000 49.06954 117 ASP A N 1
ATOM 882 C CA . ASP A 1 117 ? 19.11843 49.25893 84.41804 1.000 51.03630 117 ASP A CA 1
ATOM 883 C C . ASP A 1 117 ? 19.93050 50.54446 84.52535 1.000 47.99378 117 ASP A C 1
ATOM 884 O O . ASP A 1 117 ? 19.36812 51.61793 84.30971 1.000 48.46524 117 ASP A O 1
ATOM 889 N N . VAL A 1 118 ? 21.21948 50.47171 84.86588 1.000 46.25389 118 VAL A N 1
ATOM 890 C CA . VAL A 1 118 ? 22.01265 51.69293 84.97828 1.000 43.71316 118 VAL A CA 1
ATOM 891 C C . VAL A 1 118 ? 23.28684 51.60349 84.14494 1.000 44.53217 118 VAL A C 1
ATOM 892 O O . VAL A 1 118 ? 23.93868 52.61879 83.87895 1.000 42.93092 118 VAL A O 1
ATOM 896 N N . PHE A 1 119 ? 23.63556 50.41547 83.68242 1.000 40.47925 119 PHE A N 1
ATOM 897 C CA . PHE A 1 119 ? 24.82820 50.23750 82.87722 1.000 43.37822 119 PHE A CA 1
ATOM 898 C C . PHE A 1 119 ? 24.51049 49.41452 81.64663 1.000 44.59734 119 PHE A C 1
ATOM 899 O O . PHE A 1 119 ? 23.56725 48.61365 81.61821 1.000 49.32052 119 PHE A O 1
ATOM 907 N N . ASP A 1 120 ? 25.32013 49.60783 80.61821 1.000 46.29127 120 ASP A N 1
ATOM 908 C CA . ASP A 1 120 ? 25.32133 48.73765 79.43886 1.000 44.97923 120 ASP A CA 1
ATOM 909 C C . ASP A 1 120 ? 26.43998 47.72532 79.68208 1.000 50.47012 120 ASP A C 1
ATOM 910 O O . ASP A 1 120 ? 27.61569 48.03195 79.47666 1.000 48.09084 120 ASP A O 1
ATOM 915 N N . VAL A 1 121 ? 26.07875 46.53173 80.15457 1.000 52.48395 121 VAL A N 1
ATOM 916 C CA . VAL A 1 121 ? 27.05202 45.59569 80.71872 1.000 49.26247 121 VAL A CA 1
ATOM 917 C C . VAL A 1 121 ? 27.64783 44.75493 79.59664 1.000 50.60428 121 VAL A C 1
ATOM 918 O O . VAL A 1 121 ? 26.92704 44.09545 78.84506 1.000 53.51091 121 VAL A O 1
ATOM 922 N N . ARG A 1 122 ? 28.96903 44.76426 79.48289 1.000 48.87843 122 ARG A N 1
ATOM 923 C CA . ARG A 1 122 ? 29.65644 44.00951 78.44557 1.000 50.94209 122 ARG A CA 1
ATOM 924 C C . ARG A 1 122 ? 30.71372 43.15421 79.12999 1.000 56.29063 122 ARG A C 1
ATOM 925 O O . ARG A 1 122 ? 31.67576 43.67968 79.70651 1.000 51.95757 122 ARG A O 1
ATOM 933 N N . LEU A 1 123 ? 30.52266 41.84030 79.08258 1.000 54.29141 123 LEU A N 1
ATOM 934 C CA . LEU A 1 123 ? 31.37195 40.93239 79.83673 1.000 56.78568 123 LEU A CA 1
ATOM 935 C C . LEU A 1 123 ? 32.69331 40.72126 79.12214 1.000 60.56787 123 LEU A C 1
ATOM 936 O O . LEU A 1 123 ? 32.72077 40.50261 77.90664 1.000 58.38475 123 LEU A O 1
ATOM 941 N N . LEU A 1 124 ? 33.77965 40.76582 79.88567 1.000 56.26680 124 LEU A N 1
ATOM 942 C CA . LEU A 1 124 ? 35.10398 40.41875 79.40069 1.000 56.08786 124 LEU A CA 1
ATOM 943 C C . LEU A 1 124 ? 35.47979 39.02659 79.88853 1.000 59.07936 124 LEU A C 1
ATOM 944 O O . LEU A 1 124 ? 35.10526 38.60174 80.98057 1.000 59.76270 124 LEU A O 1
ATOM 949 N N . LYS A 1 125 ? 36.21847 38.30644 79.07185 1.000 60.29335 125 LYS A N 1
ATOM 950 C CA . LYS A 1 125 ? 36.64787 36.97679 79.46079 1.000 68.49926 125 LYS A CA 1
ATOM 951 C C . LYS A 1 125 ? 38.14420 37.00008 79.70689 1.000 62.20959 125 LYS A C 1
ATOM 952 O O . LYS A 1 125 ? 38.89478 37.63502 78.95964 1.000 61.52593 125 LYS A O 1
ATOM 958 N N . GLU A 1 126 ? 38.56376 36.32555 80.77037 1.000 62.38533 126 GLU A N 1
ATOM 959 C CA . GLU A 1 126 ? 39.98057 36.26338 81.09221 1.000 65.97828 126 GLU A CA 1
ATOM 960 C C . GLU A 1 126 ? 40.76649 35.77228 79.87849 1.000 71.23916 126 GLU A C 1
ATOM 961 O O . GLU A 1 126 ? 40.33557 34.85558 79.16654 1.000 70.71634 126 GLU A O 1
ATOM 967 N N . SER A 1 127 ? 41.86994 36.46448 79.58907 1.000 68.19281 127 SER A N 1
ATOM 968 C CA . SER A 1 127 ? 42.76913 36.16189 78.47120 1.000 73.85204 127 SER A CA 1
ATOM 969 C C . SER A 1 127 ? 42.09575 36.20114 77.09003 1.000 69.88627 127 SER A C 1
ATOM 970 O O . SER A 1 127 ? 42.61665 35.60370 76.14399 1.000 73.55722 127 SER A O 1
ATOM 973 N N . GLU A 1 128 ? 40.96988 36.90513 76.92149 1.000 70.08896 128 GLU A N 1
ATOM 974 C CA . GLU A 1 128 ? 40.36797 37.13646 75.59966 1.000 67.94894 128 GLU A CA 1
ATOM 975 C C . GLU A 1 128 ? 40.34749 38.63216 75.29139 1.000 72.49821 128 GLU A C 1
ATOM 976 O O . GLU A 1 128 ? 39.47982 39.36895 75.80551 1.000 62.12531 128 GLU A O 1
ATOM 982 N N . PRO A 1 129 ? 41.27169 39.12238 74.45872 1.000 69.97313 129 PRO A N 1
ATOM 983 C CA . PRO A 1 129 ? 41.35578 40.56523 74.20064 1.000 62.78126 129 PRO A CA 1
ATOM 984 C C . PRO A 1 129 ? 40.06861 41.11983 73.60447 1.000 62.07560 129 PRO A C 1
ATOM 985 O O . PRO A 1 129 ? 39.36581 40.44981 72.85081 1.000 64.69988 129 PRO A O 1
ATOM 989 N N . ALA A 1 130 ? 39.76933 42.36643 73.95631 1.000 60.78302 130 ALA A N 1
ATOM 990 C CA . ALA A 1 130 ? 38.58529 43.07013 73.48686 1.000 59.53309 130 ALA A CA 1
ATOM 991 C C . ALA A 1 130 ? 39.00167 44.41734 72.91976 1.000 57.88296 130 ALA A C 1
ATOM 992 O O . ALA A 1 130 ? 39.68476 45.19331 73.59613 1.000 56.83773 130 ALA A O 1
ATOM 994 N N . GLN A 1 131 ? 38.59951 44.69074 71.67819 1.000 57.71991 131 GLN A N 1
ATOM 995 C CA . GLN A 1 131 ? 38.87342 45.98196 71.04677 1.000 59.19693 131 GLN A CA 1
ATOM 996 C C . GLN A 1 131 ? 37.80043 46.96089 71.51007 1.000 57.51887 131 GLN A C 1
ATOM 997 O O . GLN A 1 131 ? 36.66383 46.92784 71.03501 1.000 62.65299 131 GLN A O 1
ATOM 1003 N N . LEU A 1 132 ? 38.15838 47.83454 72.45382 1.000 52.96004 132 LEU A N 1
ATOM 1004 C CA . LEU A 1 132 ? 37.20260 48.77685 73.02417 1.000 51.08281 132 LEU A CA 1
ATOM 1005 C C . LEU A 1 132 ? 36.94234 49.94282 72.09036 1.000 56.76024 132 LEU A C 1
ATOM 1006 O O . LEU A 1 132 ? 35.84931 50.51924 72.10762 1.000 54.08532 132 LEU A O 1
ATOM 1011 N N . ALA A 1 133 ? 37.93259 50.28186 71.27825 1.000 55.14279 133 ALA A N 1
ATOM 1012 C CA . ALA A 1 133 ? 37.93800 51.46037 70.42813 1.000 53.28790 133 ALA A CA 1
ATOM 1013 C C . ALA A 1 133 ? 39.12157 51.32837 69.48907 1.000 58.91312 133 ALA A C 1
ATOM 1014 O O . ALA A 1 133 ? 40.01616 50.52302 69.74507 1.000 63.71511 133 ALA A O 1
ATOM 1016 N N . PRO A 1 134 ? 39.12772 52.07694 68.38692 1.000 63.85653 134 PRO A N 1
ATOM 1017 C CA . PRO A 1 134 ? 40.15224 51.85876 67.35552 1.000 70.73160 134 PRO A CA 1
ATOM 1018 C C . PRO A 1 134 ? 41.58850 51.73397 67.85567 1.000 70.56800 134 PRO A C 1
ATOM 1019 O O . PRO A 1 134 ? 42.35993 50.96851 67.25718 1.000 81.97742 134 PRO A O 1
ATOM 1023 N N . GLU A 1 135 ? 41.97701 52.41529 68.92926 1.000 68.02921 135 GLU A N 1
ATOM 1024 C CA . GLU A 1 135 ? 43.35374 52.33622 69.41227 1.000 68.74539 135 GLU A CA 1
ATOM 1025 C C . GLU A 1 135 ? 43.43515 51.87345 70.87001 1.000 66.42353 135 GLU A C 1
ATOM 1026 O O . GLU A 1 135 ? 44.35683 52.25028 71.61130 1.000 60.36208 135 GLU A O 1
ATOM 1032 N N . LEU A 1 136 ? 42.48166 51.04115 71.29557 1.000 55.93637 136 LEU A N 1
ATOM 1033 C CA . LEU A 1 136 ? 42.39365 50.61603 72.69435 1.000 53.72236 136 LEU A CA 1
ATOM 1034 C C . LEU A 1 136 ? 41.94203 49.15890 72.70709 1.000 54.88572 136 LEU A C 1
ATOM 1035 O O . LEU A 1 136 ? 40.76129 48.85789 72.50929 1.000 57.28380 136 LEU A O 1
ATOM 1040 N N . LYS A 1 137 ? 42.89769 48.26119 72.89064 1.000 51.04032 137 LYS A N 1
ATOM 1041 C CA . LYS A 1 137 ? 42.63997 46.84269 73.08197 1.000 51.40754 137 LYS A CA 1
ATOM 1042 C C . LYS A 1 137 ? 42.97465 46.51754 74.52503 1.000 52.12491 137 LYS A C 1
ATOM 1043 O O . LYS A 1 137 ? 44.02272 46.94438 75.02750 1.000 53.02729 137 LYS A O 1
ATOM 1049 N N . VAL A 1 138 ? 42.09975 45.76930 75.18907 1.000 50.46097 138 VAL A N 1
ATOM 1050 C CA . VAL A 1 138 ? 42.28444 45.45393 76.60121 1.000 52.51088 138 VAL A CA 1
ATOM 1051 C C . VAL A 1 138 ? 42.07378 43.96480 76.82589 1.000 52.53723 138 VAL A C 1
ATOM 1052 O O . VAL A 1 138 ? 41.14194 43.36872 76.27577 1.000 53.29199 138 VAL A O 1
ATOM 1056 N N . GLU A 1 139 ? 42.95073 43.36595 77.62782 1.000 50.47086 139 GLU A N 1
ATOM 1057 C CA . GLU A 1 139 ? 42.88517 41.95177 77.98901 1.000 52.89613 139 GLU A CA 1
ATOM 1058 C C . GLU A 1 139 ? 42.94605 41.82094 79.50503 1.000 53.37039 139 GLU A C 1
ATOM 1059 O O . GLU A 1 139 ? 43.89301 42.29994 80.13195 1.000 49.11446 139 GLU A O 1
ATOM 1065 N N . LEU A 1 140 ? 41.93639 41.19153 80.09491 1.000 51.30860 140 LEU A N 1
ATOM 1066 C CA . LEU A 1 140 ? 41.99149 40.89586 81.51711 1.000 52.25392 140 LEU A CA 1
ATOM 1067 C C . LEU A 1 140 ? 43.00603 39.78874 81.76909 1.000 56.65935 140 LEU A C 1
ATOM 1068 O O . LEU A 1 140 ? 43.07356 38.80978 81.01763 1.000 57.62011 140 LEU A O 1
ATOM 1073 N N . ILE A 1 141 ? 43.79752 39.94615 82.83037 1.000 50.57866 141 ILE A N 1
ATOM 1074 C CA . ILE A 1 141 ? 44.67070 38.88932 83.34018 1.000 52.56215 141 ILE A CA 1
ATOM 1075 C C . ILE A 1 141 ? 44.29415 38.64006 84.79565 1.000 54.95002 141 ILE A C 1
ATOM 1076 O O . ILE A 1 141 ? 44.34295 39.56348 85.62128 1.000 48.10141 141 ILE A O 1
ATOM 1081 N N . ARG A 1 142 ? 43.92902 37.40224 85.12148 1.000 53.83198 142 ARG A N 1
ATOM 1082 C CA . ARG A 1 142 ? 43.55574 37.09217 86.49979 1.000 55.21692 142 ARG A CA 1
ATOM 1083 C C . ARG A 1 142 ? 44.80467 37.12905 87.38374 1.000 54.45615 142 ARG A C 1
ATOM 1084 O O . ARG A 1 142 ? 45.78165 36.44656 87.07939 1.000 54.29626 142 ARG A O 1
ATOM 1092 N N . THR A 1 143 ? 44.79965 37.93581 88.45126 1.000 48.98829 143 THR A N 1
ATOM 1093 C CA . THR A 1 143 ? 45.94541 38.06975 89.34791 1.000 53.24001 143 THR A CA 1
ATOM 1094 C C . THR A 1 143 ? 45.49392 38.04507 90.80797 1.000 47.91339 143 THR A C 1
ATOM 1095 O O . THR A 1 143 ? 44.32043 38.28568 91.09919 1.000 50.43166 143 THR A O 1
ATOM 1099 N N . PRO A 1 144 ? 46.39107 37.71713 91.74402 1.000 51.05509 144 PRO A N 1
ATOM 1100 C CA . PRO A 1 144 ? 45.96320 37.61867 93.15142 1.000 49.43050 144 PRO A CA 1
ATOM 1101 C C . PRO A 1 144 ? 46.01056 38.94802 93.89379 1.000 47.84624 144 PRO A C 1
ATOM 1102 O O . PRO A 1 144 ? 46.90217 39.76983 93.68877 1.000 47.34386 144 PRO A O 1
ATOM 1106 N N . HIS A 1 145 ? 45.03482 39.13400 94.79232 1.000 43.83631 145 HIS A N 1
ATOM 1107 C CA . HIS A 1 145 ? 44.90588 40.29368 95.66541 1.000 44.13431 145 HIS A CA 1
ATOM 1108 C C . HIS A 1 145 ? 44.27246 39.81404 96.97309 1.000 45.04867 145 HIS A C 1
ATOM 1109 O O . HIS A 1 145 ? 44.99017 39.56937 97.95037 1.000 42.76726 145 HIS A O 1
ATOM 1116 N N . ILE A 1 146 ? 42.96223 39.62884 97.02796 1.000 42.99830 146 ILE A N 1
ATOM 1117 C CA . ILE A 1 146 ? 42.30124 39.07962 98.21080 1.000 44.73578 146 ILE A CA 1
ATOM 1118 C C . ILE A 1 146 ? 42.05609 37.58758 97.97071 1.000 48.46582 146 ILE A C 1
ATOM 1119 O O . ILE A 1 146 ? 41.46107 37.23484 96.94333 1.000 48.56262 146 ILE A O 1
ATOM 1124 N N . PRO A 1 147 ? 42.51234 36.70068 98.85926 1.000 52.76613 147 PRO A N 1
ATOM 1125 C CA . PRO A 1 147 ? 42.25037 35.25863 98.66707 1.000 52.40375 147 PRO A CA 1
ATOM 1126 C C . PRO A 1 147 ? 40.75698 34.94755 98.57298 1.000 50.08837 147 PRO A C 1
ATOM 1127 O O . PRO A 1 147 ? 39.94141 35.45650 99.35506 1.000 53.00790 147 PRO A O 1
ATOM 1131 N N . GLY A 1 148 ? 40.39569 34.10306 97.59726 1.000 53.55301 148 GLY A N 1
ATOM 1132 C CA . GLY A 1 148 ? 39.01377 33.74331 97.36091 1.000 54.44918 148 GLY A CA 1
ATOM 1133 C C . GLY A 1 148 ? 38.18597 34.74879 96.57917 1.000 53.15848 148 GLY A C 1
ATOM 1134 O O . GLY A 1 148 ? 37.00614 34.48134 96.32055 1.000 57.67323 148 GLY A O 1
ATOM 1135 N N . LYS A 1 149 ? 38.74732 35.89400 96.19300 1.000 54.61231 149 LYS A N 1
ATOM 1136 C CA . LYS A 1 149 ? 38.01137 36.90225 95.42898 1.000 48.13256 149 LYS A CA 1
ATOM 1137 C C . LYS A 1 149 ? 38.67178 37.11834 94.07329 1.000 47.04361 149 LYS A C 1
ATOM 1138 O O . LYS A 1 149 ? 39.90224 37.27309 94.00640 1.000 48.11267 149 LYS A O 1
ATOM 1144 N N . PRO A 1 150 ? 37.91435 37.10251 92.97507 1.000 48.02135 150 PRO A N 1
ATOM 1145 C CA . PRO A 1 150 ? 38.52498 37.35194 91.66408 1.000 48.06553 150 PRO A CA 1
ATOM 1146 C C . PRO A 1 150 ? 38.93845 38.81543 91.56157 1.000 49.12764 150 PRO A C 1
ATOM 1147 O O . PRO A 1 150 ? 38.16498 39.71235 91.89241 1.000 48.05224 150 PRO A O 1
ATOM 1151 N N . SER A 1 151 ? 40.16845 39.04729 91.11879 1.000 44.58808 151 SER A N 1
ATOM 1152 C CA . SER A 1 151 ? 40.62547 40.39057 90.81293 1.000 45.96655 151 SER A CA 1
ATOM 1153 C C . SER A 1 151 ? 41.48899 40.29551 89.56675 1.000 44.99988 151 SER A C 1
ATOM 1154 O O . SER A 1 151 ? 42.02358 39.23354 89.25167 1.000 45.73114 151 SER A O 1
ATOM 1157 N N . TYR A 1 152 ? 41.62069 41.40475 88.84874 1.000 41.22734 152 TYR A N 1
ATOM 1158 C CA . TYR A 1 152 ? 42.23391 41.36339 87.53018 1.000 46.50247 152 TYR A CA 1
ATOM 1159 C C . TYR A 1 152 ? 43.22017 42.49648 87.32448 1.000 44.09013 152 TYR A C 1
ATOM 1160 O O . TYR A 1 152 ? 43.05006 43.59888 87.84855 1.000 41.81800 152 TYR A O 1
ATOM 1169 N N . SER A 1 153 ? 44.24760 42.19733 86.53614 1.000 44.22907 153 SER A N 1
ATOM 1170 C CA . SER A 1 153 ? 45.12944 43.18000 85.93215 1.000 41.97795 153 SER A CA 1
ATOM 1171 C C . SER A 1 153 ? 44.76372 43.33473 84.45576 1.000 47.20519 153 SER A C 1
ATOM 1172 O O . SER A 1 153 ? 43.93917 42.58637 83.92130 1.000 47.22394 153 SER A O 1
ATOM 1175 N N . LEU A 1 154 ? 45.40555 44.29129 83.77955 1.000 44.98772 154 LEU A N 1
ATOM 1176 C CA . LEU A 1 154 ? 45.05398 44.60601 82.39401 1.000 48.14014 154 LEU A CA 1
ATOM 1177 C C . LEU A 1 154 ? 46.30264 44.60192 81.54095 1.000 45.69088 154 LEU A C 1
ATOM 1178 O O . LEU A 1 154 ? 47.34784 45.10411 81.96013 1.000 49.15553 154 LEU A O 1
ATOM 1183 N N . TYR A 1 155 ? 46.19994 44.01371 80.35264 1.000 46.80075 155 TYR A N 1
ATOM 1184 C CA . TYR A 1 155 ? 47.24572 44.12800 79.34792 1.000 48.03000 155 TYR A CA 1
ATOM 1185 C C . TYR A 1 155 ? 46.66870 44.92719 78.18508 1.000 47.82433 155 TYR A C 1
ATOM 1186 O O . TYR A 1 155 ? 45.65132 44.53761 77.61031 1.000 49.03379 155 TYR A O 1
ATOM 1195 N N . ILE A 1 156 ? 47.27992 46.06795 77.88210 1.000 47.20740 156 ILE A N 1
ATOM 1196 C CA . ILE A 1 156 ? 46.66251 47.07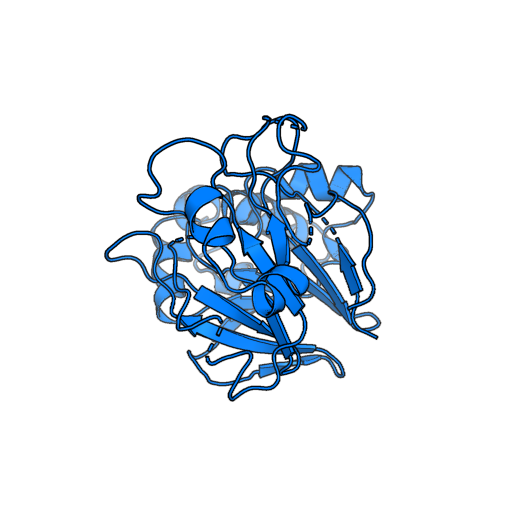161 77.02093 1.000 52.41703 156 ILE A CA 1
ATOM 1197 C C . ILE A 1 156 ? 47.49010 47.19829 75.74896 1.000 53.32625 156 ILE A C 1
ATOM 1198 O O . ILE A 1 156 ? 48.72152 47.28590 75.81522 1.000 52.34359 156 ILE A O 1
ATOM 1203 N N . ASN A 1 157 ? 46.80420 47.21966 74.59710 1.000 52.74014 157 ASN A N 1
ATOM 1204 C CA . ASN A 1 157 ? 47.43203 47.39476 73.28427 1.000 52.23664 157 ASN A CA 1
ATOM 1205 C C . ASN A 1 157 ? 48.64590 46.47815 73.11818 1.000 55.04327 157 ASN A C 1
ATOM 1206 O O . ASN A 1 157 ? 49.66319 46.86204 72.54334 1.000 62.65323 157 ASN A O 1
ATOM 1211 N N . ASP A 1 158 ? 48.53723 45.26574 73.65778 1.000 55.97799 158 ASP A N 1
ATOM 1212 C CA . ASP A 1 158 ? 49.58533 44.24762 73.59792 1.000 59.84403 158 ASP A CA 1
ATOM 1213 C C . ASP A 1 158 ? 50.93996 44.70894 74.13456 1.000 63.18653 158 ASP A C 1
ATOM 1214 O O . ASP A 1 158 ? 51.94935 44.05466 73.86721 1.000 60.25546 158 ASP A O 1
ATOM 1219 N N . GLU A 1 159 ? 51.02633 45.80432 74.89365 1.000 54.51016 159 GLU A N 1
ATOM 1220 C CA . GLU A 1 159 ? 52.34811 46.21310 75.35716 1.000 57.67891 159 GLU A CA 1
ATOM 1221 C C . GLU A 1 159 ? 52.37985 47.01259 76.65526 1.000 54.17716 159 GLU A C 1
ATOM 1222 O O . GLU A 1 159 ? 53.46600 47.44570 77.04255 1.000 54.12268 159 GLU A O 1
ATOM 1228 N N . ILE A 1 160 ? 51.25341 47.23524 77.32781 1.000 57.44512 160 ILE A N 1
ATOM 1229 C CA . ILE A 1 160 ? 51.17925 48.01243 78.57106 1.000 48.80486 160 ILE A CA 1
ATOM 1230 C C . ILE A 1 160 ? 50.56074 47.11687 79.63171 1.000 49.10839 160 ILE A C 1
ATOM 1231 O O . ILE A 1 160 ? 49.42536 46.65771 79.46132 1.000 50.31021 160 ILE A O 1
ATOM 1236 N N . PHE A 1 161 ? 51.27996 46.87822 80.72965 1.000 46.91165 161 PHE A N 1
ATOM 1237 C CA . PHE A 1 161 ? 50.72409 46.12381 81.84531 1.000 42.51248 161 PHE A CA 1
ATOM 1238 C C . PHE A 1 161 ? 50.24035 47.11423 82.89455 1.000 42.52939 161 PHE A C 1
ATOM 1239 O O . PHE A 1 161 ? 51.02689 47.93443 83.36821 1.000 43.80991 161 PHE A O 1
ATOM 1247 N N . TYR A 1 162 ? 48.95686 47.03633 83.24392 1.000 39.65879 162 TYR A N 1
ATOM 1248 C CA . TYR A 1 162 ? 48.34788 47.84153 84.31161 1.000 37.46315 162 TYR A CA 1
ATOM 1249 C C . TYR A 1 162 ? 48.01184 46.85707 85.42900 1.000 39.76545 162 TYR A C 1
ATOM 1250 O O . TYR A 1 162 ? 47.07019 46.06235 85.31011 1.000 40.29223 162 TYR A O 1
ATOM 1259 N N . SER A 1 163 ? 48.81717 46.87207 86.48485 1.000 39.94672 163 SER A N 1
ATOM 1260 C CA . SER A 1 163 ? 48.70788 45.85792 87.52585 1.000 40.93385 163 SER A CA 1
ATOM 1261 C C . SER A 1 163 ? 47.37212 45.91220 88.25877 1.000 40.80869 163 SER A C 1
ATOM 1262 O O . SER A 1 163 ? 46.88169 44.87377 88.71467 1.000 42.05758 163 SER A O 1
ATOM 1265 N N . ALA A 1 164 ? 46.77470 47.08998 88.39151 1.000 37.13189 164 ALA A N 1
ATOM 1266 C CA . ALA A 1 164 ? 45.67124 47.29691 89.33603 1.000 36.62628 164 ALA A CA 1
ATOM 1267 C C . ALA A 1 164 ? 46.16106 46.77826 90.69901 1.000 43.04042 164 ALA A C 1
ATOM 1268 O O . ALA A 1 164 ? 47.34548 46.90221 91.01617 1.000 38.22132 164 ALA A O 1
ATOM 1270 N N . ASP A 1 165 ? 45.29300 46.23345 91.55281 1.000 38.01979 165 ASP A N 1
ATOM 1271 C CA . ASP A 1 165 ? 45.71433 45.79055 92.87853 1.000 36.39481 165 ASP A CA 1
ATOM 1272 C C . ASP A 1 165 ? 46.17463 44.34256 92.78495 1.000 39.46525 165 ASP A C 1
ATOM 1273 O O . ASP A 1 165 ? 45.41822 43.50395 92.29212 1.000 42.61195 165 ASP A O 1
ATOM 1286 N N . THR A 1 167 ? 49.28670 41.20939 94.61874 1.000 47.83768 167 THR A N 1
ATOM 1287 C CA . THR A 1 167 ? 50.50375 40.84472 95.32355 1.000 47.77463 167 THR A CA 1
ATOM 1288 C C . THR A 1 167 ? 51.61265 40.57003 94.30614 1.000 49.46174 167 THR A C 1
ATOM 1289 O O . THR A 1 167 ? 51.38781 40.54077 93.09591 1.000 49.89661 167 THR A O 1
ATOM 1293 N N . PHE A 1 168 ? 52.82143 40.33825 94.81734 1.000 50.60505 168 PHE A N 1
ATOM 1294 C CA . PHE A 1 168 ? 54.02854 40.35005 94.00385 1.000 51.82163 168 PHE A CA 1
ATOM 1295 C C . PHE A 1 168 ? 54.05310 39.13647 93.07618 1.000 54.99044 168 PHE A C 1
ATOM 1296 O O . PHE A 1 168 ? 53.88105 38.00008 93.52632 1.000 57.25099 168 PHE A O 1
ATOM 1304 N N . GLU A 1 169 ? 54.25987 39.38900 91.78589 1.000 55.20851 169 GLU A N 1
ATOM 1305 C CA . GLU A 1 169 ? 54.21059 38.35807 90.74355 1.000 57.99943 169 GLU A CA 1
ATOM 1306 C C . GLU A 1 169 ? 55.32725 38.63930 89.74928 1.000 58.91658 169 GLU A C 1
ATOM 1307 O O . GLU A 1 169 ? 55.08958 39.00628 88.59684 1.000 58.59312 169 GLU A O 1
ATOM 1313 N N . PRO A 1 170 ? 56.57617 38.49060 90.17700 1.000 60.18918 170 PRO A N 1
ATOM 1314 C CA . PRO A 1 170 ? 57.68149 38.92802 89.31713 1.000 60.84532 170 PRO A CA 1
ATOM 1315 C C . PRO A 1 170 ? 57.84063 38.06303 88.07242 1.000 63.74357 170 PRO A C 1
ATOM 1316 O O . PRO A 1 170 ? 58.27482 38.56350 87.03126 1.000 63.82846 170 PRO A O 1
ATOM 1320 N N . GLU A 1 171 ? 57.47334 36.78977 88.14943 1.000 66.15061 171 GLU A N 1
ATOM 1321 C CA . GLU A 1 171 ? 57.54860 35.92824 86.96911 1.000 68.92380 171 GLU A CA 1
ATOM 1322 C C . GLU A 1 171 ? 56.53544 36.36249 85.91459 1.000 67.99504 171 GLU A C 1
ATOM 1323 O O . GLU A 1 171 ? 56.81931 36.30373 84.71076 1.000 68.86920 171 GLU A O 1
ATOM 1329 N N . LEU A 1 172 ? 55.35949 36.82591 86.35269 1.000 65.06014 172 LEU A N 1
ATOM 1330 C CA . LEU A 1 172 ? 54.37710 37.38112 85.42470 1.000 63.56399 172 LEU A CA 1
ATOM 1331 C C . LEU A 1 172 ? 54.97167 38.55996 84.66543 1.000 62.98662 172 LEU A C 1
ATOM 1332 O O . LEU A 1 172 ? 54.95789 38.59341 83.43036 1.000 63.11789 172 LEU A O 1
ATOM 1337 N N . LEU A 1 173 ? 55.46097 39.56370 85.39869 1.000 60.01110 173 LEU A N 1
ATOM 1338 C CA . LEU A 1 173 ? 56.11469 40.70609 84.76835 1.000 58.79075 173 LEU A CA 1
ATOM 1339 C C . LEU A 1 173 ? 57.17798 40.26002 83.78262 1.000 61.63607 173 LEU A C 1
ATOM 1340 O O . LEU A 1 173 ? 57.19627 40.69256 82.62874 1.000 61.81978 173 LEU A O 1
ATOM 1353 N N . ARG A 1 175 ? 57.65843 37.43672 82.31023 1.000 69.31910 175 ARG A N 1
ATOM 1354 C CA . ARG A 1 175 ? 57.11054 36.70318 81.16717 1.000 71.24474 175 ARG A CA 1
ATOM 1355 C C . ARG A 1 175 ? 56.43122 37.63363 80.16918 1.000 69.49956 175 ARG A C 1
ATOM 1356 O O . ARG A 1 175 ? 56.55522 37.44022 78.95837 1.000 71.20540 175 ARG A O 1
ATOM 1364 N N . LEU A 1 176 ? 55.70169 38.65383 80.65610 1.000 66.20612 176 LEU A N 1
ATOM 1365 C CA . LEU A 1 176 ? 55.11125 39.63505 79.75224 1.000 64.54964 176 LEU A CA 1
ATOM 1366 C C . LEU A 1 176 ? 56.17648 40.39995 78.99358 1.000 64.94675 176 LEU A C 1
ATOM 1367 O O . LEU A 1 176 ? 55.98892 40.74456 77.82530 1.000 65.36479 176 LEU A O 1
ATOM 1372 N N . VAL A 1 177 ? 57.27347 40.73654 79.65823 1.000 64.77043 177 VAL A N 1
ATOM 1373 C CA . VAL A 1 177 ? 58.33936 41.43380 78.96290 1.000 65.36801 177 VAL A CA 1
ATOM 1374 C C . VAL A 1 177 ? 59.04852 40.47175 78.00219 1.000 69.14147 177 VAL A C 1
ATOM 1375 O O . VAL A 1 177 ? 59.43396 40.86413 76.89972 1.000 70.66797 177 VAL A O 1
ATOM 1379 N N . ARG A 1 178 ? 59.18420 39.20291 78.39016 1.000 71.36466 178 ARG A N 1
ATOM 1380 C CA . ARG A 1 178 ? 59.96385 38.23922 77.59906 1.000 75.13478 178 ARG A CA 1
ATOM 1381 C C . ARG A 1 178 ? 59.16565 37.65665 76.43205 1.000 76.57568 178 ARG A C 1
ATOM 1382 O O . ARG A 1 178 ? 59.70608 37.48353 75.33242 1.000 78.88264 178 ARG A O 1
ATOM 1390 N N . GLU A 1 179 ? 57.89557 37.31142 76.64871 1.000 75.44021 179 GLU A N 1
ATOM 1391 C CA . GLU A 1 179 ? 57.08956 36.65605 75.62614 1.000 76.89233 179 GLU A CA 1
ATOM 1392 C C . GLU A 1 179 ? 56.03888 37.54102 74.96915 1.000 74.71568 179 GLU A C 1
ATOM 1393 O O . GLU A 1 179 ? 55.61377 37.21900 73.86404 1.000 76.13523 179 GLU A O 1
ATOM 1399 N N . ARG A 1 180 ? 55.58695 38.63256 75.60141 1.000 71.42621 180 ARG A N 1
ATOM 1400 C CA . ARG A 1 180 ? 54.44567 39.36069 75.05071 1.000 69.51376 180 ARG A CA 1
ATOM 1401 C C . ARG A 1 180 ? 54.75335 40.80862 74.67539 1.000 67.65880 180 ARG A C 1
ATOM 1402 O O . ARG A 1 180 ? 53.82721 41.58661 74.47489 1.000 65.61074 180 ARG A O 1
ATOM 1410 N N . GLY A 1 181 ? 56.01792 41.19695 74.54865 1.000 68.83201 181 GLY A N 1
ATOM 1411 C CA . GLY A 1 181 ? 56.31709 42.54387 74.07685 1.000 68.10564 181 GLY A CA 1
ATOM 1412 C C . GLY A 1 181 ? 56.08124 43.68243 75.06108 1.000 64.72261 181 GLY A C 1
ATOM 1413 O O . GLY A 1 181 ? 56.04694 44.85101 74.65628 1.000 63.81311 181 GLY A O 1
ATOM 1414 N N . CYS A 1 182 ? 55.96019 43.39274 76.34853 1.000 62.96837 182 CYS A N 1
ATOM 1415 C CA . CYS A 1 182 ? 55.62320 44.44526 77.31100 1.000 59.66341 182 CYS A CA 1
ATOM 1416 C C . CYS A 1 182 ? 56.69874 45.53512 77.36387 1.000 60.57033 182 CYS A C 1
ATOM 1417 O O . CYS A 1 182 ? 57.88311 45.24445 77.56603 1.000 61.76883 182 CYS A O 1
ATOM 1420 N N . ARG A 1 183 ? 56.27898 46.80139 77.19312 1.000 57.68133 183 ARG A N 1
ATOM 1421 C CA . ARG A 1 183 ? 57.17589 47.95636 77.21393 1.000 57.46540 183 ARG A CA 1
ATOM 1422 C C . ARG A 1 183 ? 56.93172 48.93034 78.35878 1.000 58.93770 183 ARG A C 1
ATOM 1423 O O . ARG A 1 183 ? 57.81328 49.74281 78.66192 1.000 55.67532 183 ARG A O 1
ATOM 1431 N N . ARG A 1 184 ? 55.76467 48.91410 78.97269 1.000 53.74711 184 ARG A N 1
ATOM 1432 C CA . ARG A 1 184 ? 55.49407 49.85547 80.03999 1.000 48.72535 184 ARG A CA 1
ATOM 1433 C C . ARG A 1 184 ? 54.67564 49.13357 81.09109 1.000 47.79785 184 ARG A C 1
ATOM 1434 O O . ARG A 1 184 ? 53.80871 48.31698 80.76218 1.000 47.82065 184 ARG A O 1
ATOM 1442 N N . ILE A 1 185 ? 54.99039 49.39939 82.35507 1.000 45.27921 185 ILE A N 1
ATOM 1443 C CA . ILE A 1 185 ? 54.35592 48.73981 83.48298 1.000 43.72643 185 ILE A CA 1
ATOM 1444 C C . ILE A 1 185 ? 53.90231 49.81927 84.46504 1.000 46.58303 185 ILE A C 1
ATOM 1445 O O . ILE A 1 185 ? 54.70522 50.65695 84.89157 1.000 43.40941 185 ILE A O 1
ATOM 1450 N N . PHE A 1 186 ? 52.62097 49.80655 84.81169 1.000 40.34995 186 PHE A N 1
ATOM 1451 C CA . PHE A 1 186 ? 52.07151 50.65268 85.85891 1.000 38.81216 186 PHE A CA 1
ATOM 1452 C C . PHE A 1 186 ? 51.76770 49.71019 87.00982 1.000 41.31119 186 PHE A C 1
ATOM 1453 O O . PHE A 1 186 ? 50.88530 48.85386 86.88580 1.000 42.71203 186 PHE A O 1
ATOM 1461 N N . HIS A 1 187 ? 52.51260 49.83114 88.10882 1.000 36.29738 187 HIS A N 1
ATOM 1462 C CA . HIS A 1 187 ? 52.45290 48.86042 89.18750 1.000 36.07259 187 HIS A CA 1
ATOM 1463 C C . HIS A 1 187 ? 52.10080 49.50142 90.51381 1.000 35.12957 187 HIS A C 1
ATOM 1464 O O . HIS A 1 187 ? 52.70955 50.49883 90.91453 1.000 35.38953 187 HIS A O 1
ATOM 1471 N N . GLU A 1 188 ? 51.14599 48.90049 91.20493 1.000 33.67324 188 GLU A N 1
ATOM 1472 C CA . GLU A 1 188 ? 50.82167 49.31508 92.55165 1.000 32.37475 188 GLU A CA 1
ATOM 1473 C C . GLU A 1 188 ? 52.00236 49.05887 93.48690 1.000 36.12712 188 GLU A C 1
ATOM 1474 O O . GLU A 1 188 ? 52.86981 48.21416 93.23126 1.000 36.40643 188 GLU A O 1
ATOM 1480 N N . VAL A 1 189 ? 52.05728 49.82626 94.57195 1.000 31.93273 189 VAL A N 1
ATOM 1481 C CA . VAL A 1 189 ? 53.15692 49.62002 95.50580 1.000 33.03059 189 VAL A CA 1
ATOM 1482 C C . VAL A 1 189 ? 52.67461 49.94868 96.91115 1.000 36.90693 189 VAL A C 1
ATOM 1483 O O . VAL A 1 189 ? 51.98467 50.95282 97.12830 1.000 34.33143 189 VAL A O 1
ATOM 1487 N N . GLN A 1 190 ? 53.00296 49.06688 97.86531 1.000 32.25084 190 GLN A N 1
ATOM 1488 C CA . GLN A 1 190 ? 52.75562 49.30764 99.28722 1.000 31.06227 190 GLN A CA 1
ATOM 1489 C C . GLN A 1 190 ? 54.09758 49.71742 99.90355 1.000 34.58999 190 GLN A C 1
ATOM 1490 O O . GLN A 1 190 ? 55.03112 48.91519 99.98681 1.000 33.05668 190 GLN A O 1
ATOM 1496 N N . LEU A 1 191 ? 54.20608 50.98032 100.27998 1.000 31.93385 191 LEU A N 1
ATOM 1497 C CA . LEU A 1 191 ? 55.49611 51.53513 100.69311 1.000 36.80751 191 LEU A CA 1
ATOM 1498 C C . LEU A 1 191 ? 55.93686 51.02721 102.05469 1.000 33.70376 191 LEU A C 1
ATOM 1499 O O . LEU A 1 191 ? 57.13788 50.87335 102.28932 1.000 35.38610 191 LEU A O 1
ATOM 1504 N N . THR A 1 192 ? 55.01781 50.80962 102.99240 1.000 30.55431 192 THR A N 1
ATOM 1505 C CA . THR A 1 192 ? 55.43917 50.29073 104.29772 1.000 31.77701 192 THR A CA 1
ATOM 1506 C C . THR A 1 192 ? 54.54067 49.14270 104.71569 1.000 33.97462 192 THR A C 1
ATOM 1507 O O . THR A 1 192 ? 53.38431 49.05354 104.29338 1.000 36.93677 192 THR A O 1
ATOM 1511 N N . GLY A 1 193 ? 55.08251 48.28039 105.57321 1.000 34.68811 193 GLY A N 1
ATOM 1512 C CA . GLY A 1 193 ? 54.36011 47.15787 106.13083 1.000 37.66883 193 GLY A CA 1
ATOM 1513 C C . GLY A 1 193 ? 54.49247 45.90476 105.29559 1.000 36.08184 193 GLY A C 1
ATOM 1514 O O . GLY A 1 193 ? 54.93947 45.91828 104.15080 1.000 39.19722 193 GLY A O 1
ATOM 1515 N N . LYS A 1 194 ? 54.04857 44.79889 105.87731 1.000 43.44558 194 LYS A N 1
ATOM 1516 C CA . LYS A 1 194 ? 54.08071 43.51698 105.19118 1.000 43.81249 194 LYS A CA 1
ATOM 1517 C C . LYS A 1 194 ? 53.11052 43.48309 103.99070 1.000 47.19479 194 LYS A C 1
ATOM 1518 O O . LYS A 1 194 ? 51.95560 43.90975 104.08673 1.000 42.64563 194 LYS A O 1
ATOM 1524 N N . GLY A 1 195 ? 53.58052 42.96790 102.85774 1.000 44.61379 195 GLY A N 1
ATOM 1525 C CA . GLY A 1 195 ? 52.74512 42.87843 101.66993 1.000 44.27646 195 GLY A CA 1
ATOM 1526 C C . GLY A 1 195 ? 51.78848 41.69801 101.68267 1.000 45.12760 195 GLY A C 1
ATOM 1527 O O . GLY A 1 195 ? 52.01702 40.68734 101.01036 1.000 50.73249 195 GLY A O 1
ATOM 1528 N N . GLU A 1 196 ? 50.69739 41.81083 102.44609 1.000 45.22067 196 GLU A N 1
ATOM 1529 C CA . GLU A 1 196 ? 49.76704 40.68843 102.52301 1.000 48.66709 196 GLU A CA 1
ATOM 1530 C C . GLU A 1 196 ? 48.84788 40.65812 101.31734 1.000 45.97945 196 GLU A C 1
ATOM 1531 O O . GLU A 1 196 ? 48.55537 39.58224 100.79502 1.000 48.42623 196 GLU A O 1
ATOM 1537 N N . VAL A 1 197 ? 48.38299 41.82074 100.85824 1.000 43.14022 197 VAL A N 1
ATOM 1538 C CA . VAL A 1 197 ? 47.43582 41.81934 99.74801 1.000 45.42489 197 VAL A CA 1
ATOM 1539 C C . VAL A 1 197 ? 47.84293 42.83590 98.68477 1.000 41.05650 197 VAL A C 1
ATOM 1540 O O . VAL A 1 197 ? 47.11858 43.02415 97.70966 1.000 44.55928 197 VAL A O 1
ATOM 1544 N N . HIS A 1 198 ? 49.03557 43.42169 98.83184 1.000 41.27239 198 HIS A N 1
ATOM 1545 C CA . HIS A 1 198 ? 49.63746 44.37297 97.90232 1.000 39.45112 198 HIS A CA 1
ATOM 1546 C C . HIS A 1 198 ? 51.10174 44.01232 97.68184 1.000 43.71066 198 HIS A C 1
ATOM 1547 O O . HIS A 1 198 ? 51.67023 43.15122 98.37323 1.000 42.93366 198 HIS A O 1
ATOM 1554 N N . THR A 1 199 ? 51.71767 44.65841 96.69130 1.000 39.94847 199 THR A N 1
ATOM 1555 C CA . THR A 1 199 ? 53.13666 44.44604 96.39753 1.000 41.03800 199 THR A CA 1
ATOM 1556 C C . THR A 1 199 ? 53.96769 45.50536 97.12480 1.000 40.85823 199 THR A C 1
ATOM 1557 O O . THR A 1 199 ? 53.68836 46.69219 96.99637 1.000 37.28872 199 THR A O 1
ATOM 1561 N N . THR A 1 200 ? 55.00715 45.09082 97.86091 1.000 46.92039 200 THR A N 1
ATOM 1562 C CA . THR A 1 200 ? 55.77255 46.10294 98.58717 1.000 43.14002 200 THR A CA 1
ATOM 1563 C C . THR A 1 200 ? 56.84778 46.71758 97.71186 1.000 38.92496 200 THR A C 1
ATOM 1564 O O . THR A 1 200 ? 57.30019 46.12355 96.72743 1.000 41.36040 200 THR A O 1
ATOM 1568 N N . LEU A 1 201 ? 57.33499 47.88277 98.15239 1.000 38.83857 201 LEU A N 1
ATOM 1569 C CA . LEU A 1 201 ? 58.46199 48.51063 97.47309 1.000 37.51761 201 LEU A CA 1
ATOM 1570 C C . LEU A 1 201 ? 59.70929 47.64803 97.58523 1.000 41.51380 201 LEU A C 1
ATOM 1571 O O . LEU A 1 201 ? 60.47015 47.50398 96.61770 1.000 40.39310 201 LEU A O 1
ATOM 1576 N N . GLN A 1 202 ? 59.94054 47.06121 98.76011 1.000 40.00083 202 GLN A N 1
ATOM 1577 C CA . GLN A 1 202 ? 61.04975 46.13778 98.89417 1.000 43.96030 202 GLN A CA 1
ATOM 1578 C C . GLN A 1 202 ? 60.96326 45.02880 97.84702 1.000 46.81586 202 GLN A C 1
ATOM 1579 O O . GLN A 1 202 ? 61.97195 44.65825 97.22187 1.000 44.13608 202 GLN A O 1
ATOM 1585 N N . GLU A 1 203 ? 59.76415 44.50633 97.60113 1.000 44.03686 203 GLU A N 1
ATOM 1586 C CA . GLU A 1 203 ? 59.65458 43.44324 96.59192 1.000 44.16031 203 GLU A CA 1
ATOM 1587 C C . GLU A 1 203 ? 60.01069 43.96495 95.20388 1.000 46.71501 203 GLU A C 1
ATOM 1588 O O . GLU A 1 203 ? 60.81869 43.35476 94.47902 1.000 44.13379 203 GLU A O 1
ATOM 1594 N N . LEU A 1 204 ? 59.45514 45.12272 94.82809 1.000 43.15179 204 LEU A N 1
ATOM 1595 C CA . LEU A 1 204 ? 59.73477 45.64042 93.50083 1.000 41.42410 204 LEU A CA 1
ATOM 1596 C C . LEU A 1 204 ? 61.20555 45.94866 93.32087 1.000 44.17686 204 LEU A C 1
ATOM 1597 O O . LEU A 1 204 ? 61.72629 45.79393 92.21172 1.000 44.26211 204 LEU A O 1
ATOM 1602 N N . LEU A 1 205 ? 61.89964 46.36016 94.39399 1.000 43.19344 205 LEU A N 1
ATOM 1603 C CA . LEU A 1 205 ? 63.31173 46.69954 94.26490 1.000 44.77194 205 LEU A CA 1
ATOM 1604 C C . LEU A 1 205 ? 64.16216 45.47890 93.98031 1.000 48.54747 205 LEU A C 1
ATOM 1605 O O . LEU A 1 205 ? 65.31629 45.62849 93.55696 1.000 48.47759 205 LEU A O 1
ATOM 1610 N N . SER A 1 206 ? 63.62521 44.28637 94.23273 1.000 49.43918 206 SER A N 1
ATOM 1611 C CA . SER A 1 206 ? 64.33235 43.04324 93.94264 1.000 52.05237 206 SER A CA 1
ATOM 1612 C C . SER A 1 206 ? 64.18625 42.61846 92.49321 1.000 56.41973 206 SER A C 1
ATOM 1613 O O . SER A 1 206 ? 64.77604 41.59980 92.11058 1.000 53.94606 206 SER A O 1
ATOM 1616 N N . LEU A 1 207 ? 63.38076 43.33942 91.70369 1.000 51.14334 207 LEU A N 1
ATOM 1617 C CA . LEU A 1 207 ? 63.23231 43.05129 90.27842 1.000 55.79656 207 LEU A CA 1
ATOM 1618 C C . LEU A 1 207 ? 64.51075 43.41941 89.53145 1.000 56.20389 207 LEU A C 1
ATOM 1619 O O . LEU A 1 207 ? 65.24923 44.30901 89.95995 1.000 53.60605 207 LEU A O 1
ATOM 1624 N N . PRO A 1 208 ? 64.78768 42.75841 88.40284 1.000 61.13555 208 PRO A N 1
ATOM 1625 C CA . PRO A 1 208 ? 65.96578 43.13002 87.60812 1.000 56.58686 208 PRO A CA 1
ATOM 1626 C C . PRO A 1 208 ? 65.87180 44.56336 87.09697 1.000 58.49698 208 PRO A C 1
ATOM 1627 O O . PRO A 1 208 ? 64.78799 45.08302 86.83775 1.000 62.77111 208 PRO A O 1
ATOM 1631 N N . THR A 1 209 ? 67.04257 45.18888 86.95422 1.000 59.61569 209 THR A N 1
ATOM 1632 C CA . THR A 1 209 ? 67.15917 46.58027 86.51939 1.000 59.78280 209 THR A CA 1
ATOM 1633 C C . THR A 1 209 ? 66.33829 46.87447 85.26983 1.000 67.30806 209 THR A C 1
ATOM 1634 O O . THR A 1 209 ? 65.68297 47.92396 85.17859 1.000 62.36947 209 THR A O 1
ATOM 1638 N N . GLU A 1 210 ? 66.35060 45.95985 84.29500 1.000 62.55050 210 GLU A N 1
ATOM 1639 C CA . GLU A 1 210 ? 65.61589 46.20562 83.05453 1.000 65.13359 210 GLU A CA 1
ATOM 1640 C C . GLU A 1 210 ? 64.10706 46.22652 83.27594 1.000 59.75124 210 GLU A C 1
ATOM 1641 O O . GLU A 1 210 ? 63.38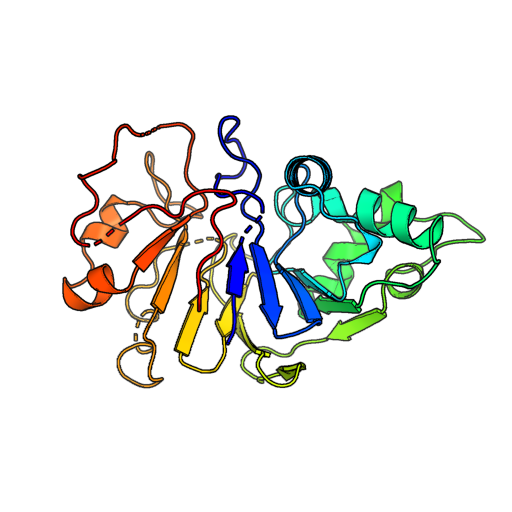350 46.96815 82.59446 1.000 61.25040 210 GLU A O 1
ATOM 1647 N N . ILE A 1 211 ? 63.60004 45.40852 84.19803 1.000 58.70340 211 ILE A N 1
ATOM 1648 C CA . ILE A 1 211 ? 62.16716 45.44268 84.46575 1.000 51.21239 211 ILE A CA 1
ATOM 1649 C C . ILE A 1 211 ? 61.80086 46.69998 85.25367 1.000 56.45719 211 ILE A C 1
ATOM 1650 O O . ILE A 1 211 ? 60.74012 47.29085 85.03239 1.000 49.42680 211 ILE A O 1
ATOM 1655 N N . GLN A 1 212 ? 62.66285 47.12797 86.18554 1.000 50.85666 212 GLN A N 1
ATOM 1656 C CA . GLN A 1 212 ? 62.39442 48.36131 86.92483 1.000 52.35512 212 GLN A CA 1
ATOM 1657 C C . GLN A 1 212 ? 62.31341 49.56770 86.00465 1.000 50.41820 212 GLN A C 1
ATOM 1658 O O . GLN A 1 212 ? 61.54153 50.49695 86.26128 1.000 48.41196 212 GLN A O 1
ATOM 1664 N N . SER A 1 213 ? 63.09649 49.57641 84.93083 1.000 51.05834 213 SER A N 1
ATOM 1665 C CA . SER A 1 213 ? 63.10002 50.73521 84.05545 1.000 50.46673 213 SER A CA 1
ATOM 1666 C C . SER A 1 213 ? 61.75482 50.95643 83.37319 1.000 51.82337 213 SER A C 1
ATOM 1667 O O . SER A 1 213 ? 61.50582 52.06983 82.91367 1.000 55.28745 213 SER A O 1
ATOM 1670 N N . GLN A 1 214 ? 60.89053 49.93248 83.28852 1.000 48.33283 214 GLN A N 1
ATOM 1671 C CA . GLN A 1 214 ? 59.56681 50.06922 82.67427 1.000 49.13867 214 GLN A CA 1
ATOM 1672 C C . GLN A 1 214 ? 58.48546 50.58703 83.62574 1.000 50.15990 214 GLN A C 1
ATOM 1673 O O . GLN A 1 214 ? 57.37037 50.87767 83.16916 1.000 46.38962 214 GLN A O 1
ATOM 1679 N N . ILE A 1 215 ? 58.75984 50.68487 84.92344 1.000 47.63762 215 ILE A N 1
ATOM 1680 C CA . ILE A 1 215 ? 57.70731 50.72934 85.93498 1.000 41.67687 215 ILE A CA 1
ATOM 1681 C C . ILE A 1 215 ? 57.46181 52.15371 86.41954 1.000 43.67738 215 ILE A C 1
ATOM 1682 O O . ILE A 1 215 ? 58.39033 52.84604 86.86203 1.000 44.22529 215 ILE A O 1
ATOM 1687 N N . LEU A 1 216 ? 56.19822 52.57920 86.38787 1.000 40.70134 216 LEU A N 1
ATOM 1688 C CA . LEU A 1 216 ? 55.76404 53.73779 87.15245 1.000 37.59431 216 LEU A CA 1
ATOM 1689 C C . LEU A 1 216 ? 54.81719 53.25727 88.24314 1.000 36.67810 216 LEU A C 1
ATOM 1690 O O . LEU A 1 216 ? 54.02208 52.34017 88.02508 1.000 36.64037 216 LEU A O 1
ATOM 1695 N N . LEU A 1 217 ? 54.91293 53.87085 89.41866 1.000 34.03614 217 LEU A N 1
ATOM 1696 C CA . LEU A 1 217 ? 54.33684 53.33550 90.64033 1.000 32.26006 217 LEU A CA 1
ATOM 1697 C C . LEU A 1 217 ? 53.03674 54.06116 90.93689 1.000 31.59952 217 LEU A C 1
ATOM 1698 O O . LEU A 1 217 ? 52.94519 55.27076 90.73346 1.000 31.09557 217 LEU A O 1
ATOM 1703 N N . LYS A 1 218 ? 52.06519 53.32803 91.46567 1.000 29.68894 218 LYS A N 1
ATOM 1704 C CA . LYS A 1 218 ? 50.72923 53.84940 91.73243 1.000 28.13031 218 LYS A CA 1
ATOM 1705 C C . LYS A 1 218 ? 50.19900 53.20844 92.99964 1.000 28.05480 218 LYS A C 1
ATOM 1706 O O . LYS A 1 218 ? 50.85135 52.34553 93.59657 1.000 30.21524 218 LYS A O 1
ATOM 1712 N N . HIS A 1 219 ? 48.99693 53.64378 93.40200 1.000 26.02260 219 HIS A N 1
ATOM 1713 C CA . HIS A 1 219 ? 48.26889 53.07854 94.54367 1.000 27.74210 219 HIS A CA 1
ATOM 1714 C C . HIS A 1 219 ? 49.06395 53.25238 95.84013 1.000 28.64730 219 HIS A C 1
ATOM 1715 O O . HIS A 1 219 ? 49.09320 52.35949 96.69275 1.000 29.46931 219 HIS A O 1
ATOM 1722 N N . TYR A 1 220 ? 49.73697 54.40033 95.98628 1.000 27.49211 220 TYR A N 1
ATOM 1723 C CA . TYR A 1 220 ? 50.74184 54.54807 97.03597 1.000 26.88138 220 TYR A CA 1
ATOM 1724 C C . TYR A 1 220 ? 50.19854 55.36992 98.20995 1.000 27.80781 220 TYR A C 1
ATOM 1725 O O . TYR A 1 220 ? 49.20697 56.08490 98.09300 1.000 27.19091 220 TYR A O 1
ATOM 1734 N N . SER A 1 221 ? 50.87928 55.28463 99.33948 1.000 26.26721 221 SER A N 1
ATOM 1735 C CA . SER A 1 221 ? 50.36764 55.98064 100.52272 1.000 28.22777 221 SER A CA 1
ATOM 1736 C C . SER A 1 221 ? 50.82779 57.44390 100.62389 1.000 28.12108 221 SER A C 1
ATOM 1737 O O . SER A 1 221 ? 51.59676 57.95004 99.81372 1.000 25.78397 221 SER A O 1
ATOM 1740 N N . ASP A 1 222 ? 50.34841 58.14049 101.66072 1.000 26.56929 222 ASP A N 1
ATOM 1741 C CA . ASP A 1 222 ? 50.62473 59.56363 101.83542 1.000 25.81905 222 ASP A CA 1
ATOM 1742 C C . ASP A 1 222 ? 52.07698 59.84676 102.17869 1.000 28.09594 222 ASP A C 1
ATOM 1743 O O . ASP A 1 222 ? 52.47192 61.01423 102.20357 1.000 27.40737 222 ASP A O 1
ATOM 1748 N N . ASP A 1 223 ? 52.86852 58.82782 102.47613 1.000 25.56595 223 ASP A N 1
ATOM 1749 C CA . ASP A 1 223 ? 54.28749 59.06577 102.68801 1.000 30.02726 223 ASP A CA 1
ATOM 1750 C C . ASP A 1 223 ? 55.10914 58.93136 101.40806 1.000 30.25043 223 ASP A C 1
ATOM 1751 O O . ASP A 1 223 ? 56.33329 58.81732 101.49173 1.000 30.29475 223 ASP A O 1
ATOM 1764 N N . GLU A 1 225 ? 56.28209 60.99332 99.25652 1.000 27.10256 225 GLU A N 1
ATOM 1765 C CA . GLU A 1 225 ? 57.39353 61.93303 99.04392 1.000 30.47375 225 GLU A CA 1
ATOM 1766 C C . GLU A 1 225 ? 58.63556 61.54669 99.82206 1.000 31.25907 225 GLU A C 1
ATOM 1767 O O . GLU A 1 225 ? 59.76016 61.88392 99.41094 1.000 32.28156 225 GLU A O 1
ATOM 1773 N N . SER A 1 226 ? 58.47997 60.79798 100.90012 1.000 29.90641 226 SER A N 1
ATOM 1774 C CA . SER A 1 226 ? 59.65170 60.31053 101.62055 1.000 31.49772 226 SER A CA 1
ATOM 1775 C C . SER A 1 226 ? 60.46430 59.34608 100.78811 1.000 31.76436 226 SER A C 1
ATOM 1776 O O . SER A 1 226 ? 61.59676 59.03696 101.16742 1.000 33.11930 226 SER A O 1
ATOM 1779 N N . PHE A 1 227 ? 59.87807 58.78671 99.73337 1.000 31.63289 227 PHE A N 1
ATOM 1780 C CA . PHE A 1 227 ? 60.58280 57.75130 98.98153 1.000 33.69710 227 PHE A CA 1
ATOM 1781 C C . PHE A 1 227 ? 61.06631 58.23123 97.63100 1.000 33.83844 227 PHE A C 1
ATOM 1782 O O . PHE A 1 227 ? 61.66029 57.44651 96.88667 1.000 35.42947 227 PHE A O 1
ATOM 1790 N N . ARG A 1 228 ? 60.77418 59.47277 97.27414 1.000 33.42427 228 ARG A N 1
ATOM 1791 C CA . ARG A 1 228 ? 61.15463 59.96446 95.95462 1.000 37.17550 228 ARG A CA 1
ATOM 1792 C C . ARG A 1 228 ? 62.66883 59.91146 95.81958 1.000 40.38405 228 ARG A C 1
ATOM 1793 O O . ARG A 1 228 ? 63.40620 60.21237 96.76220 1.000 44.31352 228 ARG A O 1
ATOM 1801 N N . GLY A 1 229 ? 63.13845 59.43708 94.66757 1.000 41.05377 229 GLY A N 1
ATOM 1802 C CA . GLY A 1 229 ? 64.54626 59.20410 94.47652 1.000 43.08146 229 GLY A CA 1
ATOM 1803 C C . GLY A 1 229 ? 65.07344 57.91761 95.07960 1.000 46.51322 229 GLY A C 1
ATOM 1804 O O . GLY A 1 229 ? 66.25313 57.60759 94.90123 1.000 47.33573 229 GLY A O 1
ATOM 1805 N N . ALA A 1 230 ? 64.25637 57.14056 95.78686 1.000 43.37431 230 ALA A N 1
ATOM 1806 C CA . ALA A 1 230 ? 64.74736 55.90195 96.38962 1.000 45.91305 230 ALA A CA 1
ATOM 1807 C C . ALA A 1 230 ? 64.10554 54.66918 95.75214 1.000 48.02789 230 ALA A C 1
ATOM 1808 O O . ALA A 1 230 ? 63.99509 53.62018 96.38861 1.000 43.81142 230 ALA A O 1
ATOM 1810 N N . THR A 1 231 ? 63.65281 54.78357 94.50633 1.000 42.65946 231 THR A N 1
ATOM 1811 C CA . THR A 1 231 ? 62.91548 53.70331 93.86413 1.000 42.12724 231 THR A CA 1
ATOM 1812 C C . THR A 1 231 ? 63.69259 53.11578 92.68460 1.000 45.09291 231 THR A C 1
ATOM 1813 O O . THR A 1 231 ? 63.09605 52.61800 91.72397 1.000 42.79025 231 THR A O 1
ATOM 1817 N N . GLY A 1 232 ? 65.02570 53.15695 92.76181 1.000 45.64447 232 GLY A N 1
ATOM 1818 C CA . GLY A 1 232 ? 65.86924 52.58184 91.72154 1.000 45.43019 232 GLY A CA 1
ATOM 1819 C C . GLY A 1 232 ? 65.58428 53.23953 90.38493 1.000 49.14919 232 GLY A C 1
ATOM 1820 O O . GLY A 1 232 ? 65.51222 54.46847 90.27474 1.000 51.66119 232 GLY A O 1
ATOM 1821 N N . ASN A 1 233 ? 65.39764 52.42325 89.34690 1.000 50.11649 233 ASN A N 1
ATOM 1822 C CA . ASN A 1 233 ? 65.02679 52.97375 88.05128 1.000 46.39336 233 ASN A CA 1
ATOM 1823 C C . ASN A 1 233 ? 63.52533 53.19076 87.90178 1.000 50.27283 233 ASN A C 1
ATOM 1824 O O . ASN A 1 233 ? 63.09792 53.61165 86.82592 1.000 50.99544 233 ASN A O 1
ATOM 1837 N N . ASP A 1 235 ? 59.80206 55.12677 88.99669 1.000 39.40024 235 ASP A N 1
ATOM 1838 C CA . ASP A 1 235 ? 59.37871 56.41851 89.52001 1.000 38.93175 235 ASP A CA 1
ATOM 1839 C C . ASP A 1 235 ? 57.87873 56.39423 89.82426 1.000 35.21395 235 ASP A C 1
ATOM 1840 O O . ASP A 1 235 ? 57.15468 55.46948 89.45171 1.000 37.65096 235 ASP A O 1
ATOM 1845 N N . PHE A 1 236 ? 57.41577 57.42440 90.52837 1.000 33.59587 236 PHE A N 1
ATOM 1846 C CA . PHE A 1 236 ? 56.01513 57.51732 90.92945 1.000 31.87034 236 PHE A CA 1
ATOM 1847 C C . PHE A 1 236 ? 55.18705 58.21616 89.85601 1.000 34.20866 236 PHE A C 1
ATOM 1848 O O . PHE A 1 236 ? 55.60748 59.24434 89.30819 1.000 35.34613 236 PHE A O 1
ATOM 1856 N N . LEU A 1 237 ? 54.00546 57.65776 89.56260 1.000 30.71551 237 LEU A N 1
ATOM 1857 C CA . LEU A 1 237 ? 53.04162 58.36346 88.73177 1.000 32.43615 237 LEU A CA 1
ATOM 1858 C C . LEU A 1 237 ? 52.60169 59.63468 89.44575 1.000 36.38906 237 LEU A C 1
ATOM 1859 O O . LEU A 1 237 ? 52.45172 59.64927 90.66922 1.000 34.22219 237 LEU A O 1
ATOM 1864 N N . ARG A 1 238 ? 52.37652 60.70178 88.68162 1.000 32.70078 238 ARG A N 1
ATOM 1865 C CA . ARG A 1 238 ? 51.86066 61.95228 89.24334 1.000 33.24467 238 ARG A CA 1
ATOM 1866 C C . ARG A 1 238 ? 50.35344 62.06083 88.98690 1.000 30.05920 238 ARG A C 1
ATOM 1867 O O . ARG A 1 238 ? 49.90786 62.02724 87.83597 1.000 29.72696 238 ARG A O 1
ATOM 1875 N N . GLN A 1 239 ? 49.58596 62.22445 90.05304 1.000 28.73231 239 GLN A N 1
ATOM 1876 C CA . GLN A 1 239 ? 48.13727 62.33768 89.92909 1.000 26.31514 239 GLN A CA 1
ATOM 1877 C C . GLN A 1 239 ? 47.74760 63.50920 89.02387 1.000 30.84363 239 GLN A C 1
ATOM 1878 O O . GLN A 1 239 ? 48.33227 64.59667 89.10421 1.000 28.65365 239 GLN A O 1
ATOM 1884 N N . HIS A 1 240 ? 46.84441 63.24820 88.07129 1.000 27.61404 240 HIS A N 1
ATOM 1885 C CA . HIS A 1 240 ? 46.28592 64.20804 87.12398 1.000 29.42865 240 HIS A CA 1
ATOM 1886 C C . HIS A 1 240 ? 47.22746 64.57965 85.99022 1.000 31.40952 240 HIS A C 1
ATOM 1887 O O . HIS A 1 240 ? 46.80329 65.29114 85.09124 1.000 33.30885 240 HIS A O 1
ATO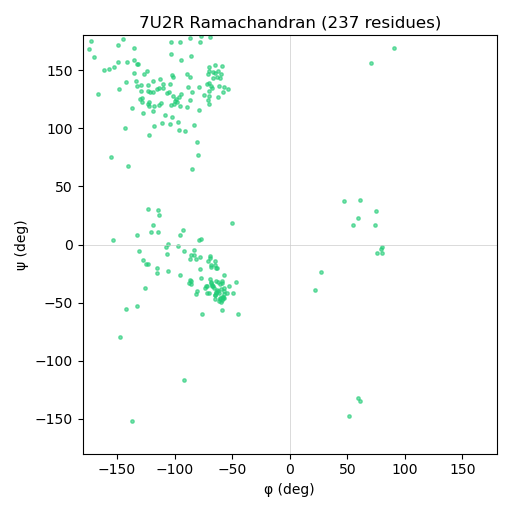M 1894 N N . GLU A 1 241 ? 48.48690 64.15242 85.99196 1.000 32.26107 241 GLU A N 1
ATOM 1895 C CA . GLU A 1 241 ? 49.31114 64.36184 84.80533 1.000 35.27046 241 GLU A CA 1
ATOM 1896 C C . GLU A 1 241 ? 48.76567 63.53252 83.64925 1.000 32.14922 241 GLU A C 1
ATOM 1897 O O . GLU A 1 241 ? 48.30038 62.40810 83.84899 1.000 34.03644 241 GLU A O 1
ATOM 1903 N N . VAL A 1 242 ? 48.82302 64.08417 82.43282 1.000 35.94688 242 VAL A N 1
ATOM 1904 C CA . VAL A 1 242 ? 48.45081 63.34568 81.22264 1.000 40.37669 242 VAL A CA 1
ATOM 1905 C C . VAL A 1 242 ? 49.71119 62.74322 80.60143 1.000 37.38459 242 VAL A C 1
ATOM 1906 O O . VAL A 1 242 ? 50.62922 63.46734 80.21199 1.000 43.39847 242 VAL A O 1
ATOM 1910 N N . TYR A 1 243 ? 49.75748 61.41845 80.50484 1.000 41.36190 243 TYR A N 1
ATOM 1911 C CA . TYR A 1 243 ? 50.87453 60.71319 79.88866 1.000 43.19440 243 TYR A CA 1
ATOM 1912 C C . TYR A 1 243 ? 50.48394 60.22443 78.50024 1.000 44.63781 243 TYR A C 1
ATOM 1913 O O . TYR A 1 243 ? 49.39400 59.69036 78.31703 1.000 44.54241 243 TYR A O 1
ATOM 1922 N N . THR A 1 244 ? 51.38338 60.36139 77.53129 1.000 45.44810 244 THR A N 1
ATOM 1923 C CA . THR A 1 244 ? 51.14944 59.78796 76.20698 1.000 51.48805 244 THR A CA 1
ATOM 1924 C C . THR A 1 244 ? 51.69022 58.36304 76.17102 1.000 53.01925 244 THR A C 1
ATOM 1925 O O . THR A 1 244 ? 52.88799 58.14951 76.36566 1.000 52.85584 244 THR A O 1
ATOM 1929 N N . LEU A 1 245 ? 50.78123 57.41048 75.93135 1.000 58.18717 245 LEU A N 1
ATOM 1930 C CA . LEU A 1 245 ? 50.87579 55.95546 76.17329 1.000 48.70550 245 LEU A CA 1
ATOM 1931 C C . LEU A 1 245 ? 50.55387 55.65203 77.66764 1.000 65.98092 245 LEU A C 1
ATOM 1932 O O . LEU A 1 245 ? 49.58222 54.94839 78.01276 1.000 56.10750 245 LEU A O 1
#

Secondary structure (DSSP, 8-state):
--EE--B-B-TT-SSS-BSBEEEEETTEEEEE---TTHHHHHHHTT--GGG--EEE--S-SHHHHTTHHHHHHHHHHTT-PPPEEEEEHHHHHHHIIIIIHHHH-BTTTB-SGGGT-EEEEE-TT--EEEETTEEEEEEE--SSTTS--EEEEETTTEEE------TTT--HHHHS---EEEEE-B-SS--SSS-BHHHHHTS-HHHHTTEEEESB----TTTT-S---BPPTT--EE-

B-factor: mean 45.32, std 14.08, range [21.79, 111.52]

InterPro domains:
  IPR001279 Metallo-beta-lactamase [SM00849] (21-220)
  IPR036866 Ribonuclease Z/Hydroxyacylglutathione hydrolase-like [G3DSA:3.60.15.10] (3-241)
  IPR036866 Ribonuclease Z/Hydroxyacylglutathione hydrolase-like [SSF56281] (5-222)

Organism: NCBI:txid621372

Foldseek 3Di:
DKKKAFWFAAPPADVTAQFWMWIDDPQAIEIEFAAPCNVVRCVVLPHDLVSHQAYEAFFDDRSGHVRVLVSLVVCCVPVNDAHAYEYAPVCQCCCCVVPNVVPNPDVPQDDGPVSRHNYDYAYAQDWDPPDPQWIKHWHFDFAPPPTTGTWIQISQAETGGPFADDLVVLCSVVPRNHQAYEAEEEDDDDRPRGYHLVRQLPHDLVSLLRYEYGNYHPCVVCQVVNRNYHDDHRDMDDD

Radius of gyration: 17.28 Å; Cα contacts (8 Å, |Δi|>4): 523; chains: 1; bounding box: 58×36×39 Å

Solvent-accessible surface area: 10800 Å² total

Nearest PDB structures (foldseek):
  7u2r-assembly1_A-2  TM=1.002E+00  e=2.199E-52  Paenibacillus sp. J14
  7u2s-assembly1_B  TM=9.810E-01  e=3.806E-35  Paenibacillus xerothermodurans
  8gyg-assembly1_A  TM=7.563E-01  e=1.655E-14  Paraglaciecola sp. T6c
  3zwf-assembly1_B  TM=7.200E-01  e=3.442E-13  Homo sapiens
  3zwf-assembly1_A  TM=7.079E-01  e=9.089E-13  Homo sapiens

CATH classification: 3.60.15.10